Protein AF-A0A8T5GHB7-F1 (afdb_monomer_lite)

pLDDT: mean 89.56, std 8.6, range [54.06, 98.0]

Sequence (264 aa):
MSYPTPFGLLKPTNTIEKKKIDAVQRALRWCQTILTSTLWRQISVGKNIALQRTINKQTIEIFPLEAAFIDLGMKSRFKVNHLPIYLNNSDACVRSRATRPRPLHTDMIASMILLLGSANFNPASVPRTLHSILTAEQIASLPPPPPPRQTYVPGQPSTSGREFILESRILELAGQNPNTTFSIQFEKRDGSLRNMMARIGVWDDINGDEIDSDAEEAARSYNPSDYHLMTVFDMQKNQYRNIATDRVTEISIGGLRFRTPSAE

Structure (mmCIF, N/CA/C/O backbone):
data_AF-A0A8T5GHB7-F1
#
_entry.id   AF-A0A8T5GHB7-F1
#
loop_
_atom_site.group_PDB
_atom_site.id
_atom_site.type_symbol
_atom_site.label_atom_id
_atom_site.label_alt_id
_atom_site.label_comp_id
_atom_site.label_asym_id
_atom_site.label_entity_id
_atom_site.label_seq_id
_atom_site.pdbx_PDB_ins_code
_atom_site.Cartn_x
_atom_site.Cartn_y
_atom_site.Cartn_z
_atom_site.occupancy
_atom_site.B_iso_or_equiv
_atom_site.auth_seq_id
_atom_site.auth_comp_id
_atom_site.auth_asym_id
_atom_site.auth_atom_id
_atom_site.pdbx_PDB_model_num
ATOM 1 N N . MET A 1 1 ? -10.744 10.145 -26.212 1.00 77.94 1 MET A N 1
ATOM 2 C CA . MET A 1 1 ? -9.527 10.730 -26.832 1.00 77.94 1 MET A CA 1
ATOM 3 C C . MET A 1 1 ? -8.359 9.774 -26.606 1.00 77.94 1 MET A C 1
ATOM 5 O O . MET A 1 1 ? -8.347 9.110 -25.578 1.00 77.94 1 MET A O 1
ATOM 9 N N . SER A 1 2 ? -7.430 9.642 -27.556 1.00 85.25 2 SER A N 1
ATOM 10 C CA . SER A 1 2 ? -6.282 8.727 -27.457 1.00 85.25 2 SER A CA 1
ATOM 11 C C . SER A 1 2 ? -4.988 9.529 -27.392 1.00 85.25 2 SER A C 1
ATOM 13 O O . SER A 1 2 ? -4.811 10.446 -28.188 1.00 85.25 2 SER A O 1
ATOM 15 N N . TYR A 1 3 ? -4.083 9.168 -26.486 1.00 89.25 3 TYR A N 1
ATOM 16 C CA . TYR A 1 3 ? -2.827 9.877 -26.264 1.00 89.25 3 TYR A CA 1
ATOM 17 C C . TYR A 1 3 ? -1.635 8.948 -26.527 1.00 89.25 3 TYR A C 1
ATOM 19 O O . TYR A 1 3 ? -1.464 7.966 -25.800 1.00 89.25 3 TYR A O 1
ATOM 27 N N . PRO A 1 4 ? -0.815 9.203 -27.560 1.00 91.50 4 PRO A N 1
ATOM 28 C CA . PRO A 1 4 ? 0.404 8.435 -27.776 1.00 91.50 4 PRO A CA 1
ATOM 29 C C . PRO A 1 4 ? 1.419 8.742 -26.670 1.00 91.50 4 PRO A C 1
ATOM 31 O O . PRO A 1 4 ? 1.621 9.900 -26.296 1.00 91.50 4 PRO A O 1
ATOM 34 N N . THR A 1 5 ? 2.058 7.701 -26.143 1.00 94.06 5 THR A N 1
ATOM 35 C CA . THR A 1 5 ? 3.112 7.814 -25.128 1.00 94.06 5 THR A CA 1
ATOM 36 C C . THR A 1 5 ? 4.330 6.994 -25.554 1.00 94.06 5 THR A C 1
ATOM 38 O O . THR A 1 5 ? 4.184 6.084 -26.374 1.00 94.06 5 THR A O 1
ATOM 41 N N . PRO A 1 6 ? 5.517 7.246 -24.970 1.00 92.06 6 PRO A N 1
ATOM 42 C CA . PRO A 1 6 ? 6.710 6.449 -25.256 1.00 92.06 6 PRO A CA 1
ATOM 43 C C . PRO A 1 6 ? 6.561 4.954 -24.951 1.00 92.06 6 PRO A C 1
ATOM 45 O O . PRO A 1 6 ? 7.346 4.164 -25.455 1.00 92.06 6 PRO A O 1
ATOM 48 N N . PHE A 1 7 ? 5.568 4.562 -24.142 1.00 95.94 7 PHE A N 1
ATOM 49 C CA . PHE A 1 7 ? 5.387 3.179 -23.690 1.00 95.94 7 PHE A CA 1
ATOM 50 C C . PHE A 1 7 ? 4.154 2.483 -24.274 1.00 95.94 7 PHE A C 1
ATOM 52 O O . PHE A 1 7 ? 3.820 1.368 -23.872 1.00 95.94 7 PHE A O 1
ATOM 59 N N . GLY A 1 8 ? 3.467 3.138 -25.210 1.00 94.00 8 GLY A N 1
ATOM 60 C CA . GLY A 1 8 ? 2.244 2.643 -25.828 1.00 94.00 8 GLY A CA 1
ATOM 61 C C . GLY A 1 8 ? 1.125 3.677 -25.820 1.00 94.00 8 GLY A C 1
ATOM 62 O O . GLY A 1 8 ? 1.332 4.872 -25.588 1.00 94.00 8 GLY A O 1
ATOM 63 N N . LEU A 1 9 ? -0.086 3.217 -26.113 1.00 93.19 9 LEU A N 1
ATOM 64 C CA . LEU A 1 9 ? -1.229 4.088 -26.351 1.00 93.19 9 LEU A CA 1
ATOM 65 C C . LEU A 1 9 ? -2.093 4.223 -25.097 1.00 93.19 9 LEU A C 1
ATOM 67 O O . LEU A 1 9 ? -2.673 3.249 -24.623 1.00 93.19 9 LEU A O 1
ATOM 71 N N . LEU A 1 10 ? -2.226 5.446 -24.594 1.00 91.94 10 LEU A N 1
ATOM 72 C CA . LEU A 1 10 ? -3.058 5.752 -23.440 1.00 91.94 10 LEU A CA 1
ATOM 73 C C . LEU A 1 10 ? -4.460 6.171 -23.900 1.00 91.94 10 LEU A C 1
ATOM 75 O O . LEU A 1 10 ? -4.634 7.220 -24.522 1.00 91.94 10 LEU A O 1
ATOM 79 N N . LYS A 1 11 ? -5.470 5.354 -23.591 1.00 90.62 11 LYS A N 1
ATOM 80 C CA . LYS A 1 11 ? -6.876 5.601 -23.950 1.00 90.62 11 LYS A CA 1
ATOM 81 C C . LYS A 1 11 ? -7.764 5.620 -22.705 1.00 90.62 11 LYS A C 1
ATOM 83 O O . LYS A 1 11 ? -8.289 4.570 -22.342 1.00 90.62 11 LYS A O 1
ATOM 88 N N . PRO A 1 12 ? -7.942 6.780 -22.052 1.00 85.81 12 PRO A N 1
ATOM 89 C CA . PRO A 1 12 ? -8.881 6.908 -20.945 1.00 85.81 12 PRO A CA 1
ATOM 90 C C . PRO A 1 12 ? -10.291 6.477 -21.354 1.00 85.81 12 PRO A C 1
ATOM 92 O O . PRO A 1 12 ? -10.788 6.912 -22.394 1.00 85.81 12 PRO A O 1
ATOM 95 N N . THR A 1 13 ? -10.919 5.623 -20.545 1.00 79.19 13 THR A N 1
ATOM 96 C CA . THR A 1 13 ? -12.296 5.146 -20.767 1.00 79.19 13 THR A CA 1
ATOM 97 C C . THR A 1 13 ? -13.342 6.121 -20.238 1.00 79.19 13 THR A C 1
ATOM 99 O O . THR A 1 13 ? -14.463 6.135 -20.731 1.00 79.19 13 THR A O 1
ATOM 102 N N . ASN A 1 14 ? -12.962 6.957 -19.270 1.00 81.75 14 ASN A N 1
ATOM 103 C CA . ASN A 1 14 ? -13.843 7.908 -18.600 1.00 81.75 14 ASN A CA 1
ATOM 104 C C . ASN A 1 14 ? -13.370 9.342 -18.871 1.00 81.75 14 ASN A C 1
ATOM 106 O O . ASN A 1 14 ? -12.217 9.569 -19.253 1.00 81.75 14 ASN A O 1
ATOM 110 N N . THR A 1 15 ? -14.242 10.321 -18.635 1.00 85.62 15 THR A N 1
ATOM 111 C CA . THR A 1 15 ? -13.853 11.736 -18.628 1.00 85.62 15 THR A CA 1
ATOM 112 C C . THR A 1 15 ? -12.911 11.980 -17.453 1.00 85.62 15 THR A C 1
ATOM 114 O O . THR A 1 15 ? -13.318 11.910 -16.297 1.00 85.62 15 THR A O 1
ATOM 117 N N . ILE A 1 16 ? -11.637 12.238 -17.746 1.00 87.88 16 ILE A N 1
ATOM 118 C CA . ILE A 1 16 ? -10.615 12.545 -16.742 1.00 87.88 16 ILE A CA 1
ATOM 119 C C . ILE A 1 16 ? -10.203 14.004 -16.894 1.00 87.88 16 ILE A C 1
ATOM 121 O O . ILE A 1 16 ? -10.031 14.498 -18.008 1.00 87.88 16 ILE A O 1
ATOM 125 N N . GLU A 1 17 ? -10.007 14.684 -15.767 1.00 90.19 17 GLU A N 1
ATOM 126 C CA . GLU A 1 17 ? -9.489 16.048 -15.737 1.00 90.19 17 GLU A CA 1
ATOM 127 C C . GLU A 1 17 ? -8.194 16.184 -16.548 1.00 90.19 17 GLU A C 1
ATOM 129 O O . GLU A 1 17 ? -7.214 15.461 -16.330 1.00 90.19 17 GLU A O 1
ATOM 134 N N . LYS A 1 18 ? -8.153 17.179 -17.441 1.00 90.75 18 LYS A N 1
ATOM 135 C CA . LYS A 1 18 ? -6.995 17.451 -18.306 1.00 90.75 18 LYS A CA 1
ATOM 136 C C . LYS A 1 18 ? -5.694 17.598 -17.510 1.00 90.75 18 LYS A C 1
ATOM 138 O O . LYS A 1 18 ? -4.685 17.008 -17.876 1.00 90.75 18 LYS A O 1
ATOM 143 N N . LYS A 1 19 ? -5.738 18.288 -16.362 1.00 93.19 19 LYS A N 1
ATOM 144 C CA . LYS A 1 19 ? -4.584 18.471 -15.462 1.00 93.19 19 LYS A CA 1
ATOM 145 C C . LYS A 1 19 ? -3.964 17.140 -15.024 1.00 93.19 19 LYS A C 1
ATOM 147 O O . LYS A 1 19 ? -2.740 17.034 -14.933 1.00 93.19 19 LYS A O 1
ATOM 152 N N . LYS A 1 20 ? -4.798 16.131 -14.759 1.00 91.88 20 LYS A N 1
ATOM 153 C CA . LYS A 1 20 ? -4.366 14.796 -14.337 1.00 91.88 20 LYS A CA 1
ATOM 154 C C . LYS A 1 20 ? -3.736 14.024 -15.498 1.00 91.88 20 LYS A C 1
ATOM 156 O O . LYS A 1 20 ? -2.669 13.441 -15.325 1.00 91.88 20 LYS A O 1
ATOM 161 N N . ILE A 1 21 ? -4.343 14.084 -16.686 1.00 93.50 21 ILE A N 1
ATOM 162 C CA . ILE A 1 21 ? -3.778 13.498 -17.913 1.00 93.50 21 ILE A CA 1
ATOM 163 C C . ILE A 1 21 ? -2.413 14.124 -18.229 1.00 93.50 21 ILE A C 1
ATOM 165 O O . ILE A 1 21 ? -1.451 13.399 -18.479 1.00 93.50 21 ILE A O 1
ATOM 169 N N . ASP A 1 22 ? -2.306 15.452 -18.167 1.00 93.88 22 ASP A N 1
ATOM 170 C CA . ASP A 1 22 ? -1.064 16.174 -18.448 1.00 93.88 22 ASP A CA 1
ATOM 171 C C . ASP A 1 22 ? 0.045 15.790 -17.457 1.00 93.88 22 ASP A C 1
ATOM 173 O O . ASP A 1 22 ? 1.196 15.614 -17.855 1.00 93.88 22 ASP A O 1
ATOM 177 N N . ALA A 1 23 ? -0.286 15.613 -16.171 1.00 94.88 23 ALA A N 1
ATOM 178 C CA . ALA A 1 23 ? 0.668 15.154 -15.163 1.00 94.88 23 ALA A CA 1
ATOM 179 C C . ALA A 1 23 ? 1.215 13.753 -15.479 1.00 94.88 23 ALA A C 1
ATOM 181 O O . ALA A 1 23 ? 2.431 13.570 -15.516 1.00 94.88 23 ALA A O 1
ATOM 182 N N . VAL A 1 24 ? 0.333 12.803 -15.799 1.00 95.94 24 VAL A N 1
ATOM 183 C CA . VAL A 1 24 ? 0.714 11.434 -16.178 1.00 95.94 24 VAL A CA 1
ATOM 184 C C . VAL A 1 24 ? 1.559 11.423 -17.457 1.00 95.94 24 VAL A C 1
ATOM 186 O O . VAL A 1 24 ? 2.588 10.755 -17.515 1.00 95.94 24 VAL A O 1
ATOM 189 N N . GLN A 1 25 ? 1.196 12.207 -18.477 1.00 95.31 25 GLN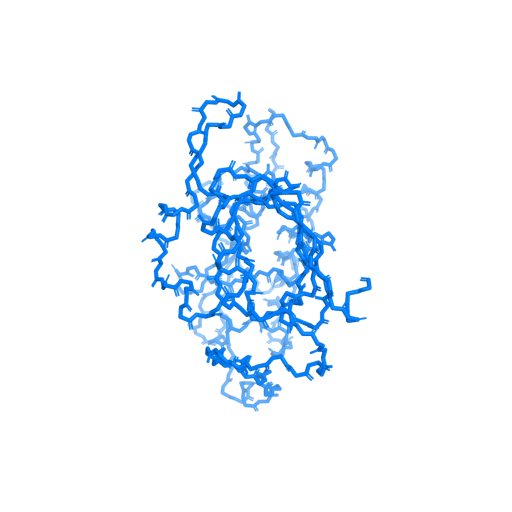 A N 1
ATOM 190 C CA . GLN A 1 25 ? 1.997 12.305 -19.703 1.00 95.31 25 GLN A CA 1
ATOM 191 C C . GLN A 1 25 ? 3.389 12.885 -19.453 1.00 95.31 25 GLN A C 1
ATOM 193 O O . GLN A 1 25 ? 4.361 12.391 -20.027 1.00 95.31 25 GLN A O 1
ATOM 198 N N . ARG A 1 26 ? 3.506 13.919 -18.609 1.00 95.25 26 ARG A N 1
ATOM 199 C CA . ARG A 1 26 ? 4.812 14.468 -18.218 1.00 95.25 26 ARG A CA 1
ATOM 200 C C . ARG A 1 26 ? 5.662 13.414 -17.513 1.00 95.25 26 ARG A C 1
ATOM 202 O O . ARG A 1 26 ? 6.826 13.272 -17.870 1.00 95.25 26 ARG A O 1
ATOM 209 N N . ALA A 1 27 ? 5.082 12.646 -16.594 1.00 95.81 27 ALA A N 1
ATOM 210 C CA . ALA A 1 27 ? 5.787 11.581 -15.883 1.00 95.81 27 ALA A CA 1
ATOM 211 C C . ALA A 1 27 ? 6.246 10.446 -16.819 1.00 95.81 27 ALA A C 1
ATOM 213 O O . ALA A 1 27 ? 7.377 9.975 -16.720 1.00 95.81 27 ALA A O 1
ATOM 214 N N . LEU A 1 28 ? 5.422 10.044 -17.794 1.00 96.88 28 LEU A N 1
ATOM 215 C CA . LEU A 1 28 ? 5.831 9.068 -18.812 1.00 96.88 28 LEU A CA 1
ATOM 216 C C . LEU A 1 28 ? 6.942 9.618 -19.717 1.00 96.88 28 LEU A C 1
ATOM 218 O O . LEU A 1 28 ? 7.899 8.911 -20.020 1.00 96.88 28 LEU A O 1
ATOM 222 N N . ARG A 1 29 ? 6.872 10.888 -20.129 1.00 95.50 29 ARG A N 1
ATOM 223 C CA . ARG A 1 29 ? 7.977 11.513 -20.875 1.00 95.50 29 ARG A CA 1
ATOM 224 C C . ARG A 1 29 ? 9.254 11.549 -20.044 1.00 95.50 29 ARG A C 1
ATOM 226 O O . ARG A 1 29 ? 10.304 11.208 -20.569 1.00 95.50 29 ARG A O 1
ATOM 233 N N . TRP A 1 30 ? 9.154 11.874 -18.755 1.00 95.31 30 TRP A N 1
ATOM 234 C CA . TRP A 1 30 ? 10.288 11.803 -17.838 1.00 95.31 30 TRP A CA 1
ATOM 235 C C . TRP A 1 30 ? 10.883 10.398 -17.819 1.00 95.31 30 TRP A C 1
ATOM 237 O O . TRP A 1 30 ? 12.085 10.272 -18.026 1.00 95.31 30 TRP A O 1
ATOM 247 N N . CYS A 1 31 ? 10.069 9.353 -17.619 1.00 96.62 31 CYS A N 1
ATOM 248 C CA . CYS A 1 31 ? 10.527 7.959 -17.633 1.00 96.62 31 CYS A CA 1
ATOM 249 C C . CYS A 1 31 ? 11.335 7.644 -18.901 1.00 96.62 31 CYS A C 1
ATOM 251 O O . CYS A 1 31 ? 12.383 7.014 -18.812 1.00 96.62 31 CYS A O 1
ATOM 253 N N . GLN A 1 32 ? 10.881 8.114 -20.066 1.00 95.62 32 GLN A N 1
ATOM 254 C CA . GLN A 1 32 ? 11.607 7.944 -21.325 1.00 95.62 32 GLN A CA 1
ATOM 255 C C . GLN A 1 32 ? 12.932 8.716 -21.348 1.00 95.62 32 GLN A C 1
ATOM 257 O O . GLN A 1 32 ? 13.932 8.183 -21.818 1.00 95.62 32 GLN A O 1
ATOM 262 N N . THR A 1 33 ? 12.952 9.951 -20.844 1.00 94.69 33 THR A N 1
ATOM 263 C CA . THR A 1 33 ? 14.166 10.774 -20.783 1.00 94.69 33 THR A CA 1
ATOM 264 C C . THR A 1 33 ? 15.232 10.143 -19.895 1.00 94.69 33 THR A C 1
ATOM 266 O O . THR A 1 33 ? 16.388 10.079 -20.289 1.00 94.69 33 THR A O 1
ATOM 269 N N . ILE A 1 34 ? 14.873 9.660 -18.704 1.00 94.31 34 ILE A N 1
ATOM 270 C CA . ILE A 1 34 ? 15.861 9.055 -17.796 1.00 94.31 34 ILE A CA 1
ATOM 271 C C . ILE A 1 34 ? 16.311 7.673 -18.257 1.00 94.31 34 ILE A C 1
ATOM 273 O O . ILE A 1 34 ? 17.410 7.255 -17.926 1.00 94.31 34 ILE A O 1
ATOM 277 N N . LEU A 1 35 ? 15.491 6.962 -19.031 1.00 94.00 35 LEU A N 1
ATOM 278 C CA . LEU A 1 35 ? 15.816 5.623 -19.504 1.00 94.00 35 LEU A CA 1
ATOM 279 C C . LEU A 1 35 ? 17.113 5.595 -20.328 1.00 94.00 35 LEU A C 1
ATOM 281 O O . LEU A 1 35 ? 17.872 4.633 -20.221 1.00 94.00 35 LEU A O 1
ATOM 285 N N . THR A 1 36 ? 17.396 6.649 -21.102 1.00 89.38 36 THR A N 1
ATOM 286 C CA . THR A 1 36 ? 18.550 6.702 -22.017 1.00 89.38 36 THR A CA 1
ATOM 287 C C . THR A 1 36 ? 19.905 6.624 -21.315 1.00 89.38 36 THR A C 1
ATOM 289 O O . THR A 1 36 ? 20.893 6.288 -21.957 1.00 89.38 36 THR A O 1
ATOM 292 N N . SER A 1 37 ? 19.974 6.931 -20.017 1.00 88.00 37 SER A N 1
ATOM 293 C CA . SER A 1 37 ? 21.205 6.896 -19.215 1.00 88.00 37 SER A CA 1
ATOM 294 C C . SER A 1 37 ? 21.263 5.711 -18.244 1.00 88.00 37 SER A C 1
ATOM 296 O O . SER A 1 37 ? 22.030 5.734 -17.281 1.00 88.00 37 SER A O 1
ATOM 298 N N . THR A 1 38 ? 20.456 4.670 -18.471 1.00 94.12 38 THR A N 1
ATOM 299 C CA . THR A 1 38 ? 20.314 3.540 -17.541 1.00 94.12 38 THR A CA 1
ATOM 300 C C . THR A 1 38 ? 20.586 2.190 -18.197 1.00 94.12 38 THR A C 1
ATOM 302 O O . THR A 1 38 ? 20.590 2.049 -19.414 1.00 94.12 38 THR A O 1
ATOM 305 N N . LEU A 1 39 ? 20.778 1.169 -17.362 1.00 95.69 39 LEU A N 1
ATOM 306 C CA . LEU A 1 39 ? 20.980 -0.227 -17.756 1.00 95.69 39 LEU A CA 1
ATOM 307 C C . LEU A 1 39 ? 19.665 -0.986 -18.018 1.00 95.69 39 LEU A C 1
ATOM 309 O O . LEU A 1 39 ? 19.672 -2.212 -18.136 1.00 95.69 39 LEU A O 1
ATOM 313 N N . TRP A 1 40 ? 18.529 -0.290 -18.057 1.00 97.69 40 TRP A N 1
ATOM 314 C CA . TRP A 1 40 ? 17.241 -0.893 -18.386 1.00 97.69 40 TRP A CA 1
ATOM 315 C C . TRP A 1 40 ? 17.127 -1.146 -19.886 1.00 97.69 40 TRP A C 1
ATOM 317 O O . TRP A 1 40 ? 17.480 -0.305 -20.711 1.00 97.69 40 TRP A O 1
ATOM 327 N N . ARG A 1 41 ? 16.551 -2.290 -20.247 1.00 96.38 41 ARG A N 1
ATOM 328 C CA . ARG A 1 41 ? 16.230 -2.643 -21.627 1.00 96.38 41 ARG A CA 1
ATOM 329 C C . ARG A 1 41 ? 14.734 -2.502 -21.868 1.00 96.38 41 ARG A C 1
ATOM 331 O O . ARG A 1 41 ? 13.929 -2.988 -21.080 1.00 96.38 41 ARG A O 1
ATOM 338 N N . GLN A 1 42 ? 14.353 -1.898 -22.987 1.00 96.81 42 GLN A N 1
ATOM 339 C CA . GLN A 1 42 ? 12.963 -1.930 -23.440 1.00 96.81 42 GLN A CA 1
ATOM 340 C C . GLN A 1 42 ? 12.609 -3.318 -23.981 1.00 96.81 42 GLN A C 1
ATOM 342 O O . GLN A 1 42 ? 13.337 -3.873 -24.807 1.00 96.81 42 GLN A O 1
ATOM 347 N N . ILE A 1 43 ? 11.476 -3.857 -23.542 1.00 96.62 43 ILE A N 1
ATOM 348 C CA . ILE A 1 43 ? 10.893 -5.093 -24.065 1.00 96.62 43 ILE A CA 1
ATOM 349 C C . ILE A 1 43 ? 9.450 -4.837 -24.503 1.00 96.62 43 ILE A C 1
ATOM 351 O O . ILE A 1 43 ? 8.733 -4.030 -23.907 1.00 96.62 43 ILE A O 1
ATOM 355 N N . SER A 1 44 ? 9.020 -5.517 -25.564 1.00 94.50 44 SER A N 1
ATOM 356 C CA . SER A 1 44 ? 7.640 -5.428 -26.048 1.00 94.50 44 SER A CA 1
ATOM 357 C C . SER A 1 44 ? 6.761 -6.444 -25.326 1.00 94.50 44 SER A C 1
ATOM 359 O O . SER A 1 44 ? 7.085 -7.627 -25.282 1.00 94.50 44 SER A O 1
ATOM 361 N N . VAL A 1 45 ? 5.632 -5.986 -24.791 1.00 88.75 45 VAL A N 1
ATOM 362 C CA . VAL A 1 45 ? 4.615 -6.813 -24.133 1.00 88.75 45 VAL A CA 1
ATOM 363 C C . VAL A 1 45 ? 3.276 -6.529 -24.806 1.00 88.75 45 VAL A C 1
ATOM 365 O O . VAL A 1 45 ? 2.598 -5.538 -24.519 1.00 88.75 45 VAL A O 1
ATOM 368 N N . GLY A 1 46 ? 2.913 -7.377 -25.770 1.00 86.75 46 GLY A N 1
ATOM 369 C CA . GLY A 1 46 ? 1.786 -7.117 -26.665 1.00 86.75 46 GLY A CA 1
ATOM 370 C C . GLY A 1 46 ? 2.017 -5.842 -27.483 1.00 86.75 46 GLY A C 1
ATOM 371 O O . GLY A 1 46 ? 2.950 -5.776 -28.275 1.00 86.75 46 GLY A O 1
ATOM 372 N N . LYS A 1 47 ? 1.167 -4.826 -27.286 1.00 85.56 47 LYS A N 1
ATOM 373 C CA . LYS A 1 47 ? 1.272 -3.505 -27.944 1.00 85.56 47 LYS A CA 1
ATOM 374 C C . LYS A 1 47 ? 1.947 -2.434 -27.075 1.00 85.56 47 LYS A C 1
ATOM 376 O O . LYS A 1 47 ? 2.001 -1.273 -27.477 1.00 85.56 47 LYS A O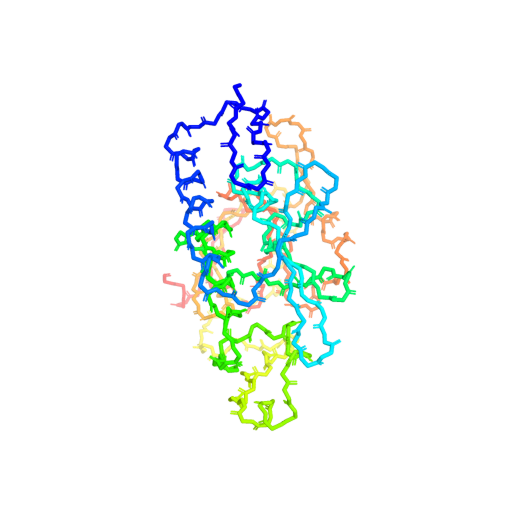 1
ATOM 381 N N . ASN A 1 48 ? 2.409 -2.809 -25.884 1.00 92.12 48 ASN A N 1
ATOM 382 C CA . ASN A 1 48 ? 2.968 -1.898 -24.891 1.00 92.12 48 ASN A CA 1
ATOM 383 C C . ASN A 1 48 ? 4.461 -2.171 -24.699 1.00 92.12 48 ASN A C 1
ATOM 385 O O . ASN A 1 48 ? 4.956 -3.246 -25.039 1.00 92.12 48 ASN A O 1
ATOM 389 N N . ILE A 1 49 ? 5.167 -1.208 -24.114 1.00 96.12 49 ILE A N 1
ATOM 390 C CA . ILE A 1 49 ? 6.583 -1.341 -23.767 1.00 96.12 49 ILE A CA 1
ATOM 391 C C . ILE A 1 49 ? 6.709 -1.470 -22.251 1.00 96.12 49 ILE A C 1
ATOM 393 O O . ILE A 1 49 ? 6.180 -0.653 -21.493 1.00 96.12 49 ILE A O 1
ATOM 397 N N . ALA A 1 50 ? 7.437 -2.495 -21.824 1.00 97.12 50 ALA A N 1
ATOM 398 C CA . ALA A 1 50 ? 7.922 -2.646 -20.462 1.00 97.12 50 ALA A CA 1
ATOM 399 C C . ALA A 1 50 ? 9.433 -2.414 -20.420 1.00 97.12 50 ALA A C 1
ATOM 401 O O . ALA A 1 50 ? 10.109 -2.426 -21.452 1.00 97.12 50 ALA A O 1
ATOM 402 N N . LEU A 1 51 ? 9.967 -2.202 -19.222 1.00 98.00 51 LEU A N 1
ATOM 403 C CA . LEU A 1 51 ? 11.403 -2.081 -19.002 1.00 98.00 51 LEU A CA 1
ATOM 404 C C . LEU A 1 51 ? 11.866 -3.277 -18.188 1.00 98.00 51 LEU A C 1
ATOM 406 O O . LEU A 1 51 ? 11.281 -3.568 -17.150 1.00 98.00 51 LEU A O 1
ATOM 410 N N . GLN A 1 52 ? 12.909 -3.951 -18.654 1.00 97.94 52 GLN A N 1
ATOM 411 C CA . GLN A 1 52 ? 13.481 -5.129 -18.020 1.00 97.94 52 GLN A CA 1
ATOM 412 C C . GLN A 1 52 ? 14.935 -4.873 -17.629 1.00 97.94 52 GLN A C 1
ATOM 414 O O . GLN A 1 52 ? 15.691 -4.239 -18.369 1.00 97.94 52 GLN A O 1
ATOM 419 N N . ARG A 1 53 ? 15.340 -5.394 -16.473 1.00 97.12 53 ARG A N 1
ATOM 420 C CA . ARG A 1 53 ? 16.733 -5.423 -16.035 1.00 97.12 53 ARG A CA 1
ATOM 421 C C . ARG A 1 53 ? 17.014 -6.708 -15.267 1.00 97.12 53 ARG A C 1
ATOM 423 O O . ARG A 1 53 ? 16.199 -7.139 -14.457 1.00 97.12 53 ARG A O 1
ATOM 430 N N . THR A 1 54 ? 18.195 -7.281 -15.473 1.00 97.25 54 THR A N 1
ATOM 431 C CA . THR A 1 54 ? 18.695 -8.395 -14.659 1.00 97.25 54 THR A CA 1
ATOM 432 C C . THR A 1 54 ? 19.736 -7.886 -13.665 1.00 97.25 54 THR A C 1
ATOM 434 O O . THR A 1 54 ? 20.684 -7.202 -14.049 1.00 97.25 54 THR A O 1
ATOM 437 N N . ILE A 1 55 ? 19.564 -8.212 -12.384 1.00 96.69 55 ILE A N 1
ATOM 438 C CA . ILE A 1 55 ? 20.481 -7.870 -11.288 1.00 96.69 55 ILE A CA 1
ATOM 439 C C . ILE A 1 55 ? 20.673 -9.130 -10.446 1.00 96.69 55 ILE A C 1
ATOM 441 O O . ILE A 1 55 ? 19.691 -9.723 -10.011 1.00 96.69 55 ILE A O 1
ATOM 445 N N . ASN A 1 56 ? 21.918 -9.568 -10.237 1.00 95.25 56 ASN A N 1
ATOM 446 C CA . ASN A 1 56 ? 22.241 -10.748 -9.418 1.00 95.25 56 ASN A CA 1
ATOM 447 C C . ASN A 1 56 ? 21.389 -11.990 -9.758 1.00 95.25 56 ASN A C 1
ATOM 449 O O . ASN A 1 56 ? 20.848 -12.665 -8.885 1.00 95.25 56 ASN A O 1
ATOM 453 N N . LYS A 1 57 ? 21.264 -12.283 -11.063 1.00 96.25 57 LYS A N 1
ATOM 454 C CA . LYS A 1 57 ? 20.455 -13.381 -11.639 1.00 96.25 57 LYS A CA 1
ATOM 455 C C . LYS A 1 57 ? 18.939 -13.265 -11.422 1.00 96.25 57 LYS A C 1
ATOM 457 O O . LYS A 1 57 ? 18.205 -14.142 -11.864 1.00 96.25 57 LYS A O 1
ATOM 462 N N . GLN A 1 58 ? 18.464 -12.191 -10.801 1.00 97.62 58 GLN A N 1
ATOM 463 C CA . GLN A 1 58 ? 17.045 -11.879 -10.684 1.00 97.62 58 GLN A CA 1
ATOM 464 C C . GLN A 1 58 ? 16.618 -10.977 -11.835 1.00 97.62 58 GLN A C 1
ATOM 466 O O . GLN A 1 58 ? 17.323 -10.024 -12.175 1.00 97.62 58 GLN A O 1
ATOM 471 N N . THR A 1 59 ? 15.457 -11.250 -12.418 1.00 97.81 59 THR A N 1
ATOM 472 C CA . THR A 1 59 ? 14.891 -10.425 -13.491 1.00 97.81 59 THR A CA 1
ATOM 473 C C . THR A 1 59 ? 13.812 -9.521 -12.923 1.00 97.81 59 THR A C 1
ATOM 475 O O . THR A 1 59 ? 12.891 -9.989 -12.257 1.00 97.81 59 THR A O 1
ATOM 478 N N . ILE A 1 60 ? 13.930 -8.226 -13.190 1.00 97.81 60 ILE A N 1
ATOM 479 C CA . ILE A 1 60 ? 12.980 -7.200 -12.775 1.00 97.81 60 ILE A CA 1
ATOM 480 C C . ILE A 1 60 ? 12.339 -6.632 -14.030 1.00 97.81 60 ILE A C 1
ATOM 482 O O . ILE A 1 60 ? 13.047 -6.245 -14.961 1.00 97.81 60 ILE A O 1
ATOM 486 N N . GLU A 1 61 ? 11.017 -6.535 -14.032 1.00 98.00 61 GLU A N 1
ATOM 487 C CA . GLU A 1 61 ? 10.267 -5.842 -15.073 1.00 98.00 61 GLU A CA 1
ATOM 488 C C . GLU A 1 61 ? 9.397 -4.766 -14.451 1.00 98.00 61 GLU A C 1
ATOM 490 O O . GLU A 1 61 ? 8.775 -4.982 -13.415 1.00 98.00 61 GLU A O 1
ATOM 495 N N . ILE A 1 62 ? 9.333 -3.603 -15.083 1.00 97.75 62 ILE A N 1
ATOM 496 C CA . ILE A 1 62 ? 8.479 -2.496 -14.661 1.00 97.75 62 ILE A CA 1
ATOM 497 C C . ILE A 1 62 ? 7.647 -2.010 -15.844 1.00 97.75 62 ILE A C 1
ATOM 499 O O . ILE A 1 62 ? 8.105 -2.013 -16.990 1.00 97.75 62 ILE A O 1
ATOM 503 N N . PHE A 1 63 ? 6.414 -1.583 -15.570 1.00 97.44 63 PHE A N 1
ATOM 504 C CA . PHE A 1 63 ? 5.430 -1.271 -16.610 1.00 97.44 63 PHE A CA 1
ATOM 505 C C . PHE A 1 63 ? 4.926 0.175 -16.481 1.00 97.44 63 PHE A C 1
ATOM 507 O O . PHE A 1 63 ? 3.900 0.416 -15.839 1.00 97.44 63 PHE A O 1
ATOM 514 N N . PRO A 1 64 ? 5.605 1.161 -17.102 1.00 97.38 64 PRO A N 1
ATOM 515 C CA . PRO A 1 64 ? 5.224 2.571 -16.990 1.00 97.38 64 PRO A CA 1
ATOM 516 C C . PRO A 1 64 ? 3.782 2.858 -17.428 1.00 97.38 64 PRO A C 1
ATOM 518 O O . PRO A 1 64 ? 3.082 3.633 -16.780 1.00 97.38 64 PRO A O 1
ATOM 521 N N . LEU A 1 65 ? 3.303 2.205 -18.493 1.00 96.50 65 LEU A N 1
ATOM 522 C CA . LEU A 1 65 ? 1.938 2.421 -18.979 1.00 96.50 65 LEU A CA 1
ATOM 523 C C . LEU A 1 65 ? 0.870 1.856 -18.026 1.00 96.50 65 LEU A C 1
ATOM 525 O O . LEU A 1 65 ? -0.180 2.466 -17.856 1.00 96.50 65 LEU A O 1
ATOM 529 N N . GLU A 1 66 ? 1.148 0.741 -17.350 1.00 96.44 66 GLU A N 1
ATOM 530 C CA . GLU A 1 66 ? 0.243 0.202 -16.325 1.00 96.44 66 GLU A CA 1
ATOM 531 C C . GLU A 1 66 ? 0.157 1.145 -15.120 1.00 96.44 66 GLU A C 1
ATOM 533 O O . GLU A 1 66 ? -0.920 1.336 -14.561 1.00 96.44 66 GLU A O 1
ATOM 538 N N . ALA A 1 67 ? 1.258 1.815 -14.764 1.00 96.81 67 ALA A N 1
ATOM 539 C CA . ALA A 1 67 ? 1.250 2.812 -13.696 1.00 96.81 67 ALA A CA 1
ATOM 540 C C . ALA A 1 67 ? 0.364 4.005 -14.071 1.00 96.81 67 ALA A C 1
ATOM 542 O O . ALA A 1 67 ? -0.419 4.472 -13.247 1.00 96.81 67 ALA A O 1
ATOM 543 N N . ALA A 1 68 ? 0.412 4.430 -15.336 1.00 96.44 68 ALA A N 1
ATOM 544 C CA . ALA A 1 68 ? -0.485 5.455 -15.858 1.00 96.44 68 ALA A CA 1
ATOM 545 C C . ALA A 1 68 ? -1.960 5.029 -15.790 1.00 96.44 68 ALA A C 1
ATOM 547 O O . ALA A 1 68 ? -2.809 5.846 -15.437 1.00 96.44 68 ALA A O 1
ATOM 548 N N . PHE A 1 69 ? -2.281 3.763 -16.086 1.00 95.00 69 PHE A N 1
ATOM 549 C CA . PHE A 1 69 ? -3.646 3.249 -15.929 1.00 95.00 69 PHE A CA 1
ATOM 550 C C . PHE A 1 69 ? -4.111 3.326 -14.475 1.00 95.00 69 PHE A C 1
ATOM 552 O O . PHE A 1 69 ? -5.203 3.835 -14.221 1.00 95.00 69 PHE A O 1
ATOM 559 N N . ILE A 1 70 ? -3.270 2.904 -13.526 1.00 94.06 70 ILE A N 1
ATOM 560 C CA . ILE A 1 70 ? -3.575 2.980 -12.092 1.00 94.06 70 ILE A CA 1
ATOM 561 C C . ILE A 1 70 ? -3.814 4.432 -11.663 1.00 94.06 70 ILE A C 1
ATOM 563 O O . ILE A 1 70 ? -4.837 4.731 -11.045 1.00 94.06 70 ILE A O 1
ATOM 567 N N . ASP A 1 71 ? -2.919 5.352 -12.031 1.00 94.00 71 ASP A N 1
ATOM 568 C CA . ASP A 1 71 ? -3.044 6.767 -11.669 1.00 94.00 71 ASP A CA 1
ATOM 569 C C . ASP A 1 71 ? -4.335 7.386 -12.199 1.00 94.00 71 ASP A C 1
ATOM 571 O O . ASP A 1 71 ? -4.971 8.196 -11.523 1.00 94.00 71 ASP A O 1
ATOM 575 N N . LEU A 1 72 ? -4.767 6.975 -13.387 1.00 92.81 72 LEU A N 1
ATOM 576 C CA . LEU A 1 72 ? -5.981 7.450 -14.040 1.00 92.81 72 LEU A CA 1
ATOM 577 C C . LEU A 1 72 ? -7.255 6.723 -13.584 1.00 92.81 72 LEU A C 1
ATOM 579 O O . LEU A 1 72 ? -8.339 7.109 -14.011 1.00 92.81 72 LEU A O 1
ATOM 583 N N . GLY A 1 73 ? -7.153 5.741 -12.682 1.00 90.94 73 GLY A N 1
ATOM 584 C CA . GLY A 1 73 ? -8.297 4.958 -12.203 1.00 90.94 73 GLY A CA 1
ATOM 585 C C . GLY A 1 73 ? -8.859 3.999 -13.256 1.00 90.94 73 GLY A C 1
ATOM 586 O O . GLY A 1 73 ? -10.029 3.632 -13.202 1.00 90.94 73 GLY A O 1
ATOM 587 N N . MET A 1 74 ? -8.043 3.625 -14.240 1.00 91.06 74 MET A N 1
ATOM 588 C CA . MET A 1 74 ? -8.392 2.653 -15.270 1.00 91.06 74 MET A CA 1
ATOM 589 C C . MET A 1 74 ? -8.084 1.229 -14.798 1.00 91.06 74 MET A C 1
ATOM 591 O O . MET A 1 74 ? -7.272 1.009 -13.897 1.00 91.06 74 MET A O 1
ATOM 595 N N . LYS A 1 75 ? -8.701 0.237 -15.448 1.00 90.56 75 LYS A N 1
ATOM 596 C CA . LYS A 1 75 ? -8.394 -1.174 -15.198 1.00 90.56 75 LYS A CA 1
ATOM 597 C C . LYS A 1 75 ? -6.929 -1.456 -15.551 1.00 90.56 75 LYS A C 1
ATOM 599 O O . LYS A 1 75 ? -6.528 -1.289 -16.699 1.00 90.56 75 LYS A O 1
ATOM 604 N N . SER A 1 76 ? -6.167 -1.916 -14.566 1.00 90.94 76 SER A N 1
ATOM 605 C CA . SER A 1 76 ? -4.812 -2.448 -14.720 1.00 90.94 76 SER A CA 1
ATOM 606 C C . SER A 1 76 ? -4.806 -3.919 -14.316 1.00 90.94 76 SER A C 1
ATOM 608 O O . SER A 1 76 ? -5.666 -4.368 -13.555 1.00 90.94 76 SER A O 1
ATOM 610 N N . ARG A 1 77 ? -3.829 -4.677 -14.818 1.00 90.50 77 ARG A N 1
ATOM 611 C CA . ARG A 1 77 ? -3.564 -6.038 -14.326 1.00 90.50 77 ARG A CA 1
ATOM 612 C C . ARG A 1 77 ? -2.911 -6.059 -12.939 1.00 90.50 77 ARG A C 1
ATOM 614 O O . ARG A 1 77 ? -2.861 -7.110 -12.314 1.00 90.50 77 ARG A O 1
ATOM 621 N N . PHE A 1 78 ? -2.433 -4.912 -12.459 1.00 92.75 78 PHE A N 1
ATOM 622 C CA . PHE A 1 78 ? -1.839 -4.752 -11.138 1.00 92.75 78 PHE A CA 1
ATOM 623 C C . PHE A 1 78 ? -2.837 -4.148 -10.146 1.00 92.75 78 PHE A C 1
ATOM 625 O O . PHE A 1 78 ? -3.783 -3.447 -10.509 1.00 92.75 78 PHE A O 1
ATOM 632 N N . LYS A 1 79 ? -2.609 -4.400 -8.854 1.00 89.25 79 LYS A N 1
ATOM 633 C CA . LYS A 1 79 ? -3.436 -3.844 -7.774 1.00 89.25 79 LYS A CA 1
ATOM 634 C C . LYS A 1 79 ? -3.272 -2.320 -7.701 1.00 89.25 79 LYS A C 1
ATOM 636 O O . LYS A 1 79 ? -2.155 -1.820 -7.712 1.00 89.25 79 LYS A O 1
ATOM 641 N N . VAL A 1 80 ? -4.375 -1.599 -7.481 1.00 85.31 80 VAL A N 1
ATOM 642 C CA . VAL A 1 80 ? -4.468 -0.116 -7.514 1.00 85.31 80 VAL A CA 1
ATOM 643 C C . VAL A 1 80 ? -3.514 0.621 -6.553 1.00 85.31 80 VAL A C 1
ATOM 645 O O . VAL A 1 80 ? -3.257 1.804 -6.722 1.00 85.31 80 VAL A O 1
ATOM 648 N N . ASN A 1 81 ? -2.986 -0.050 -5.526 1.00 85.69 81 ASN A N 1
ATOM 649 C CA . ASN A 1 81 ? -2.074 0.551 -4.541 1.00 85.69 81 ASN A CA 1
ATOM 650 C C . ASN A 1 81 ? -0.626 0.044 -4.659 1.00 85.69 81 ASN A C 1
ATOM 652 O O . ASN A 1 81 ? 0.174 0.263 -3.746 1.00 85.69 81 ASN A O 1
ATOM 656 N N . HIS A 1 82 ? -0.320 -0.710 -5.714 1.00 91.06 82 HIS A N 1
ATOM 657 C CA . HIS A 1 82 ? 0.974 -1.340 -5.936 1.00 91.06 82 HIS A CA 1
ATOM 658 C C . HIS A 1 82 ? 1.608 -0.776 -7.203 1.00 91.06 82 HIS A C 1
ATOM 660 O O . HIS A 1 82 ? 0.923 -0.494 -8.184 1.00 91.06 82 HIS A O 1
ATOM 666 N N . LEU A 1 83 ? 2.932 -0.636 -7.196 1.00 95.69 83 LEU A N 1
ATOM 667 C CA . LEU A 1 83 ? 3.660 -0.363 -8.422 1.00 95.69 83 LEU A CA 1
ATOM 668 C C . LEU A 1 83 ? 3.582 -1.581 -9.343 1.00 95.69 83 LEU A C 1
ATOM 670 O O . LEU A 1 83 ? 3.709 -2.712 -8.867 1.00 95.69 83 LEU A O 1
ATOM 674 N N . PRO A 1 84 ? 3.424 -1.359 -10.653 1.00 96.50 84 PRO A N 1
ATOM 675 C CA . PRO A 1 84 ? 3.396 -2.435 -11.623 1.00 96.50 84 PRO A CA 1
ATOM 676 C C . PRO A 1 84 ? 4.819 -2.935 -11.887 1.00 96.50 84 PRO A C 1
ATOM 678 O O . PRO A 1 84 ? 5.523 -2.433 -12.770 1.00 96.50 84 PRO A O 1
ATOM 681 N N . ILE A 1 85 ? 5.251 -3.889 -11.063 1.00 97.19 85 ILE A N 1
ATOM 682 C CA . ILE A 1 85 ? 6.597 -4.463 -11.064 1.00 97.19 85 ILE A CA 1
ATOM 683 C C . ILE A 1 85 ? 6.491 -5.983 -10.976 1.00 97.19 85 ILE A C 1
ATOM 685 O O . ILE A 1 85 ? 5.835 -6.507 -10.075 1.00 97.19 85 ILE A O 1
ATOM 689 N N . TYR A 1 86 ? 7.201 -6.677 -11.861 1.00 97.12 86 TYR A N 1
ATOM 690 C CA . TYR A 1 86 ? 7.499 -8.091 -11.701 1.00 97.12 86 TYR A CA 1
ATOM 691 C C . TYR A 1 86 ? 8.920 -8.308 -11.199 1.00 97.12 86 TYR A C 1
ATOM 693 O O . TYR A 1 86 ? 9.862 -7.634 -11.610 1.00 97.12 86 TYR A O 1
ATOM 701 N N . LEU A 1 87 ? 9.054 -9.306 -10.335 1.00 97.38 87 LEU A N 1
ATOM 702 C CA . LEU A 1 87 ? 10.305 -9.935 -9.950 1.00 97.38 87 LEU A CA 1
ATOM 703 C C . LEU A 1 87 ? 10.192 -11.411 -10.337 1.00 97.38 87 LEU A C 1
ATOM 705 O O . LEU A 1 87 ? 9.320 -12.113 -9.830 1.00 97.38 87 LEU A O 1
ATOM 709 N N . ASN A 1 88 ? 11.043 -11.868 -11.253 1.00 96.25 88 ASN A N 1
ATOM 710 C CA . ASN A 1 88 ? 11.019 -13.224 -11.812 1.00 96.25 88 ASN A CA 1
ATOM 711 C C . ASN A 1 88 ? 9.606 -13.652 -12.254 1.00 96.25 88 ASN A C 1
ATOM 713 O O . ASN A 1 88 ? 9.087 -14.678 -11.816 1.00 96.25 88 ASN A O 1
ATOM 717 N N . ASN A 1 89 ? 8.968 -12.832 -13.095 1.00 93.38 89 ASN A N 1
ATOM 718 C CA . ASN A 1 89 ? 7.622 -13.057 -13.645 1.00 93.38 89 ASN A CA 1
ATOM 719 C C . ASN A 1 89 ? 6.481 -13.097 -12.609 1.00 93.38 89 ASN A C 1
ATOM 721 O O . ASN A 1 89 ? 5.369 -13.496 -12.945 1.00 93.38 89 ASN A O 1
ATOM 725 N N . SER A 1 90 ? 6.737 -12.681 -11.366 1.00 93.25 90 SER A N 1
ATOM 726 C CA . SER A 1 90 ? 5.743 -12.636 -10.288 1.00 93.25 90 SER A CA 1
ATOM 727 C C . SER A 1 90 ? 5.548 -11.213 -9.773 1.00 93.25 90 SER A C 1
ATOM 729 O O . SER A 1 90 ? 6.502 -10.438 -9.717 1.00 93.25 90 SER A O 1
ATOM 731 N N . ASP A 1 91 ? 4.325 -10.870 -9.360 1.00 92.31 91 ASP A N 1
ATOM 732 C CA . ASP A 1 91 ? 3.999 -9.565 -8.770 1.00 92.31 91 ASP A CA 1
ATOM 733 C C . ASP A 1 91 ? 4.876 -9.247 -7.551 1.00 92.31 91 ASP A C 1
ATOM 735 O O . ASP A 1 91 ? 4.819 -9.926 -6.522 1.00 92.31 91 ASP A O 1
ATOM 739 N N . ALA A 1 92 ? 5.638 -8.155 -7.627 1.00 92.88 92 ALA A N 1
ATOM 740 C CA . ALA A 1 92 ? 6.391 -7.639 -6.494 1.00 92.88 92 ALA A CA 1
ATOM 741 C C . ALA A 1 92 ? 5.561 -6.599 -5.729 1.00 92.88 92 ALA A C 1
ATOM 743 O O . ALA A 1 92 ? 5.124 -5.582 -6.269 1.00 92.88 92 ALA A O 1
ATOM 744 N N . CYS A 1 93 ? 5.362 -6.811 -4.425 1.00 91.44 93 CYS A N 1
ATOM 745 C CA . CYS A 1 93 ? 4.640 -5.853 -3.589 1.00 91.44 93 CYS A CA 1
ATOM 746 C C . CYS A 1 93 ? 5.517 -4.630 -3.274 1.00 91.44 93 CYS A C 1
ATOM 748 O O . CYS A 1 93 ? 6.241 -4.597 -2.279 1.00 91.44 93 CYS A O 1
ATOM 750 N N . VAL A 1 94 ? 5.447 -3.609 -4.127 1.00 92.44 94 VAL A N 1
ATOM 751 C CA . VAL A 1 94 ? 6.084 -2.303 -3.914 1.00 92.44 94 VAL A CA 1
ATOM 752 C C . VAL A 1 94 ? 4.999 -1.235 -3.866 1.00 92.44 94 VAL A C 1
ATOM 754 O O . VAL A 1 94 ? 4.148 -1.175 -4.745 1.00 92.44 94 VAL A O 1
ATOM 757 N N . ARG A 1 95 ? 4.998 -0.398 -2.825 1.00 90.31 95 ARG A N 1
ATOM 758 C CA . ARG A 1 95 ? 3.970 0.630 -2.605 1.00 90.31 95 ARG A CA 1
ATOM 759 C C . ARG A 1 95 ? 4.551 1.867 -1.938 1.00 90.31 95 ARG A C 1
ATOM 761 O O . ARG A 1 95 ? 5.532 1.769 -1.199 1.00 90.31 95 ARG A O 1
ATOM 768 N N . SER A 1 96 ? 3.909 3.014 -2.138 1.00 86.06 96 SER A N 1
ATOM 769 C CA . SER A 1 96 ? 4.254 4.223 -1.390 1.00 86.06 96 SER A CA 1
ATOM 770 C C . SER A 1 96 ? 3.956 4.048 0.099 1.00 86.06 96 SER A C 1
ATOM 772 O O . SER A 1 96 ? 2.927 3.487 0.480 1.00 86.06 96 SER A O 1
ATOM 774 N N . ARG A 1 97 ? 4.843 4.572 0.952 1.00 82.44 97 ARG A N 1
ATOM 775 C CA . ARG A 1 97 ? 4.562 4.757 2.386 1.00 82.44 97 ARG A CA 1
ATOM 776 C C . ARG A 1 97 ? 3.771 6.038 2.656 1.00 82.44 97 ARG A C 1
ATOM 778 O O . ARG A 1 97 ? 3.145 6.136 3.708 1.00 82.44 97 ARG A O 1
ATOM 785 N N . ALA A 1 98 ? 3.801 7.004 1.737 1.00 78.25 98 ALA A N 1
ATOM 786 C CA . ALA A 1 98 ? 3.076 8.258 1.880 1.00 78.25 98 ALA A CA 1
ATOM 787 C C . ALA A 1 98 ? 1.576 8.006 1.717 1.00 78.25 98 ALA A C 1
ATOM 789 O O . ALA A 1 98 ? 1.126 7.437 0.721 1.00 78.25 98 ALA A O 1
ATOM 790 N N . THR A 1 99 ? 0.796 8.421 2.711 1.00 70.31 99 THR A N 1
ATOM 791 C CA . THR A 1 99 ? -0.651 8.210 2.711 1.00 70.31 99 THR A CA 1
ATOM 792 C C . THR A 1 99 ? -1.396 9.370 2.061 1.00 70.31 99 THR A C 1
ATOM 794 O O . THR A 1 99 ? -2.381 9.085 1.377 1.00 70.31 99 THR A O 1
ATOM 797 N N . ARG A 1 100 ? -0.944 10.632 2.218 1.00 75.88 100 ARG A N 1
ATOM 798 C CA . ARG A 1 100 ? -1.526 11.838 1.584 1.00 75.88 100 ARG A CA 1
ATOM 799 C C . ARG A 1 100 ? -0.521 13.011 1.457 1.00 75.88 100 ARG A C 1
ATOM 801 O O . ARG A 1 100 ? 0.132 13.308 2.453 1.00 75.88 100 ARG A O 1
ATOM 808 N N . PRO A 1 101 ? -0.466 13.715 0.305 1.00 70.56 101 PRO A N 1
ATOM 809 C CA . PRO A 1 101 ? -0.943 13.252 -1.000 1.00 70.56 101 PRO A CA 1
ATOM 810 C C . PRO A 1 101 ? -0.122 12.035 -1.451 1.00 70.56 101 PRO A C 1
ATOM 812 O O . PRO A 1 101 ? 1.068 11.929 -1.157 1.00 70.56 101 PRO A O 1
ATOM 815 N N . ARG A 1 102 ? -0.763 11.080 -2.131 1.00 80.50 102 ARG A N 1
ATOM 816 C CA . ARG A 1 102 ? -0.031 9.941 -2.695 1.00 80.50 102 ARG A CA 1
ATOM 817 C C . ARG A 1 102 ? 0.711 10.397 -3.954 1.00 80.50 102 ARG A C 1
ATOM 819 O O . ARG A 1 102 ? 0.090 11.079 -4.769 1.00 80.50 102 ARG A O 1
ATOM 826 N N . PRO A 1 103 ? 1.995 10.032 -4.121 1.00 88.62 103 PRO A N 1
ATOM 827 C CA . PRO A 1 103 ? 2.692 10.269 -5.379 1.00 88.62 103 PRO A CA 1
ATOM 828 C C . PRO A 1 103 ? 2.014 9.479 -6.502 1.00 88.62 103 PRO A C 1
ATOM 830 O O . PRO A 1 103 ? 1.397 8.441 -6.243 1.00 88.62 103 PRO A O 1
ATOM 833 N N . LEU A 1 104 ? 2.153 9.958 -7.738 1.00 93.38 104 LEU A N 1
ATOM 834 C CA . LEU A 1 104 ? 1.735 9.197 -8.911 1.00 93.38 104 LEU A CA 1
ATOM 835 C C . LEU A 1 104 ? 2.561 7.908 -9.002 1.00 93.38 104 LEU A C 1
ATOM 837 O O . LEU A 1 104 ? 3.777 7.914 -8.780 1.00 93.38 104 LEU A O 1
ATOM 841 N N . HIS A 1 105 ? 1.919 6.805 -9.368 1.00 95.69 105 HIS A N 1
ATOM 842 C CA . HIS A 1 105 ? 2.593 5.548 -9.664 1.00 95.69 105 HIS A CA 1
ATOM 843 C C . HIS A 1 105 ? 3.604 5.748 -10.796 1.00 95.69 105 HIS A C 1
ATOM 845 O O . HIS A 1 105 ? 4.685 5.169 -10.737 1.00 95.69 105 HIS A O 1
ATOM 851 N N . THR A 1 106 ? 3.320 6.603 -11.786 1.00 96.31 106 THR A N 1
ATOM 852 C CA . THR A 1 106 ? 4.285 6.935 -12.846 1.00 96.31 106 THR A CA 1
ATOM 853 C C . THR A 1 106 ? 5.540 7.637 -12.322 1.00 96.31 106 THR A C 1
ATOM 855 O O . THR A 1 106 ? 6.637 7.322 -12.779 1.00 96.31 106 THR A O 1
ATOM 858 N N . ASP A 1 107 ? 5.421 8.526 -11.329 1.00 94.69 107 ASP A N 1
ATOM 859 C CA . ASP A 1 107 ? 6.584 9.188 -10.707 1.00 94.69 107 ASP A CA 1
ATOM 860 C C . ASP A 1 107 ? 7.400 8.196 -9.868 1.00 94.69 107 ASP A C 1
ATOM 862 O O . ASP A 1 107 ? 8.635 8.206 -9.848 1.00 94.69 107 ASP A O 1
ATOM 866 N N . MET A 1 108 ? 6.709 7.277 -9.195 1.00 95.12 108 MET A N 1
ATOM 867 C CA . MET A 1 108 ? 7.360 6.194 -8.469 1.00 95.12 108 MET A CA 1
ATOM 868 C C . MET A 1 108 ? 8.065 5.209 -9.408 1.00 95.12 108 MET A C 1
ATOM 870 O O . MET A 1 108 ? 9.159 4.750 -9.087 1.00 95.12 108 MET A O 1
ATOM 874 N N . ILE A 1 109 ? 7.497 4.912 -10.581 1.00 96.75 109 ILE A N 1
ATOM 875 C CA . ILE A 1 109 ? 8.172 4.126 -11.621 1.00 96.75 109 ILE A CA 1
ATOM 876 C C . ILE A 1 109 ? 9.427 4.850 -12.110 1.00 96.75 109 ILE A C 1
ATOM 878 O O . ILE A 1 109 ? 10.476 4.215 -12.196 1.00 96.75 109 ILE A O 1
ATOM 882 N N . ALA A 1 110 ? 9.375 6.166 -12.338 1.00 95.88 110 ALA A N 1
ATOM 883 C CA . ALA A 1 110 ? 10.572 6.947 -12.660 1.00 95.88 110 ALA A CA 1
ATOM 884 C C . ALA A 1 110 ? 11.648 6.826 -11.565 1.00 95.88 110 ALA A C 1
ATOM 886 O O . ALA A 1 110 ? 12.827 6.625 -11.858 1.00 95.88 110 ALA A O 1
ATOM 887 N N . SER A 1 111 ? 11.234 6.862 -10.297 1.00 94.62 111 SER A N 1
ATOM 888 C CA . SER A 1 111 ? 12.134 6.665 -9.154 1.00 94.62 111 SER A CA 1
ATOM 889 C C . SER A 1 111 ? 12.776 5.273 -9.157 1.00 94.62 111 SER A C 1
ATOM 891 O O . SER A 1 111 ? 13.965 5.150 -8.875 1.00 94.62 111 SER A O 1
ATOM 893 N N . MET A 1 112 ? 12.027 4.229 -9.530 1.00 96.44 112 MET A N 1
ATOM 894 C CA . MET A 1 112 ? 12.562 2.869 -9.672 1.00 96.44 112 MET A CA 1
ATOM 895 C C . MET A 1 112 ? 13.529 2.741 -10.852 1.00 96.44 112 MET A C 1
ATOM 897 O O . MET A 1 112 ? 14.545 2.057 -10.720 1.00 96.44 112 MET A O 1
ATOM 901 N N . ILE A 1 113 ? 13.248 3.416 -11.973 1.00 96.75 113 ILE A N 1
ATOM 902 C CA . ILE A 1 113 ? 14.155 3.472 -13.126 1.00 96.75 113 ILE A CA 1
ATOM 903 C C . ILE A 1 113 ? 15.501 4.063 -12.701 1.00 96.75 113 ILE A C 1
ATOM 905 O O . ILE A 1 113 ? 16.531 3.483 -13.026 1.00 96.75 113 ILE A O 1
ATOM 909 N N . LEU A 1 114 ? 15.496 5.165 -11.943 1.00 95.50 114 LEU A N 1
ATOM 910 C CA . LEU A 1 114 ? 16.716 5.798 -11.431 1.00 95.50 114 LEU A CA 1
ATOM 911 C C . LEU A 1 114 ? 17.431 4.930 -10.393 1.00 95.50 114 LEU A C 1
ATOM 913 O O . LEU A 1 114 ? 18.621 4.658 -10.543 1.00 95.50 114 LEU A O 1
ATOM 917 N N . LEU A 1 115 ? 16.711 4.476 -9.359 1.00 95.75 115 LEU A N 1
ATOM 918 C CA . LEU A 1 115 ? 17.275 3.682 -8.264 1.00 95.75 115 LEU A CA 1
ATOM 919 C C . LEU A 1 115 ? 17.973 2.435 -8.796 1.00 95.75 115 LEU A C 1
ATOM 921 O O . LEU A 1 115 ? 19.096 2.140 -8.412 1.00 95.75 115 LEU A O 1
ATOM 925 N N . LEU A 1 116 ? 17.309 1.713 -9.693 1.00 96.31 116 LEU A N 1
ATOM 926 C CA . LEU A 1 116 ? 17.834 0.506 -10.311 1.00 96.31 116 LEU A CA 1
ATOM 927 C C . LEU A 1 116 ? 18.290 0.806 -11.740 1.00 96.31 116 LEU A C 1
ATOM 929 O O . LEU A 1 116 ? 18.153 -0.045 -12.615 1.00 96.31 116 LEU A O 1
ATOM 933 N N . GLY A 1 117 ? 18.826 1.997 -11.999 1.00 95.00 117 GLY A N 1
ATOM 934 C CA . GLY A 1 117 ? 19.315 2.396 -13.319 1.00 95.00 117 GLY A CA 1
ATOM 935 C C . GLY A 1 117 ? 20.797 2.109 -13.536 1.00 95.00 117 GLY A C 1
ATOM 936 O O . GLY A 1 117 ? 21.216 1.862 -14.662 1.00 95.00 117 GLY A O 1
ATOM 937 N N . SER A 1 118 ? 21.588 2.089 -12.464 1.00 92.50 118 SER A N 1
ATOM 938 C CA . SER A 1 118 ? 23.044 1.905 -12.476 1.00 92.50 118 SER A CA 1
ATOM 939 C C . SER A 1 118 ? 23.459 0.574 -11.840 1.00 92.50 118 SER A C 1
ATOM 941 O O . SER A 1 118 ? 22.687 -0.063 -11.119 1.00 92.50 118 SER A O 1
ATOM 943 N N . ALA A 1 119 ? 24.693 0.127 -12.090 1.00 89.88 119 ALA A N 1
ATOM 944 C CA . ALA A 1 119 ? 25.278 -1.016 -11.378 1.00 89.88 119 ALA A CA 1
ATOM 945 C C . ALA A 1 119 ? 25.438 -0.724 -9.874 1.00 89.88 119 ALA A C 1
ATOM 947 O O . ALA A 1 119 ? 25.175 -1.592 -9.047 1.00 89.88 119 ALA A O 1
ATOM 948 N N . ASN A 1 120 ? 25.782 0.522 -9.540 1.00 91.19 120 ASN A N 1
ATOM 949 C CA . ASN A 1 120 ? 25.972 0.991 -8.173 1.00 91.19 120 ASN A CA 1
ATOM 950 C C . ASN A 1 120 ? 24.717 1.724 -7.694 1.00 91.19 120 ASN A C 1
ATOM 952 O O . ASN A 1 120 ? 24.523 2.897 -8.020 1.00 91.19 120 ASN A O 1
ATOM 956 N N . PHE A 1 121 ? 23.877 1.038 -6.925 1.00 93.56 121 PHE A N 1
ATOM 957 C CA . PHE A 1 121 ? 22.691 1.604 -6.286 1.00 93.56 121 PHE A CA 1
ATOM 958 C C . PHE A 1 121 ? 22.745 1.394 -4.773 1.00 93.56 121 PHE A C 1
ATOM 960 O O . PHE A 1 121 ? 23.406 0.476 -4.296 1.00 93.56 121 PHE A O 1
ATOM 967 N N . ASN A 1 122 ? 22.047 2.241 -4.013 1.00 93.88 122 ASN A N 1
ATOM 968 C CA . ASN A 1 122 ? 21.994 2.135 -2.556 1.00 93.88 122 ASN A CA 1
ATOM 969 C C . ASN A 1 122 ? 21.104 0.946 -2.126 1.00 93.88 122 ASN A C 1
ATOM 971 O O . ASN A 1 122 ? 19.882 1.037 -2.296 1.00 93.88 122 ASN A O 1
ATOM 975 N N . PRO A 1 123 ? 21.654 -0.123 -1.511 1.00 94.69 123 PRO A N 1
ATOM 976 C CA . PRO A 1 123 ? 20.870 -1.287 -1.090 1.00 94.69 123 PRO A CA 1
ATOM 977 C C . PRO A 1 123 ? 19.773 -0.943 -0.077 1.00 94.69 123 PRO A C 1
ATOM 979 O O . PRO A 1 123 ? 18.675 -1.492 -0.144 1.00 94.69 123 PRO A O 1
ATOM 982 N N . ALA A 1 124 ? 20.019 0.025 0.814 1.00 92.75 124 ALA A N 1
ATOM 983 C CA . ALA A 1 124 ? 19.053 0.445 1.832 1.00 92.75 124 ALA A CA 1
ATOM 984 C C . ALA A 1 124 ? 17.819 1.154 1.246 1.00 92.75 124 ALA A C 1
ATOM 986 O O . ALA A 1 124 ? 16.792 1.262 1.914 1.00 92.75 124 ALA A O 1
ATOM 987 N N . SER A 1 125 ? 17.901 1.624 -0.004 1.00 93.00 125 SER A N 1
ATOM 988 C CA . SER A 1 125 ? 16.770 2.226 -0.722 1.00 93.00 125 SER A CA 1
ATOM 989 C C . SER A 1 125 ? 15.922 1.195 -1.477 1.00 93.00 125 SER A C 1
ATOM 991 O O . SER A 1 125 ? 14.850 1.537 -1.975 1.00 93.00 125 SER A O 1
ATOM 993 N N . VAL A 1 126 ? 16.368 -0.065 -1.566 1.00 94.50 126 VAL A N 1
ATOM 994 C CA . VAL A 1 126 ? 15.643 -1.126 -2.275 1.00 94.50 126 VAL A CA 1
ATOM 995 C C . VAL A 1 126 ? 14.467 -1.630 -1.427 1.00 94.50 126 VAL A C 1
ATOM 997 O O . VAL A 1 126 ? 14.659 -2.011 -0.266 1.00 94.50 126 VAL A O 1
ATOM 1000 N N . PRO A 1 127 ? 13.236 -1.676 -1.981 1.00 92.81 127 PRO A N 1
ATOM 1001 C CA . PRO A 1 127 ? 12.083 -2.247 -1.294 1.00 92.81 127 PRO A CA 1
ATOM 1002 C C . PRO A 1 127 ? 12.338 -3.682 -0.827 1.00 92.81 127 PRO A C 1
ATOM 1004 O O . PRO A 1 127 ? 12.891 -4.492 -1.566 1.00 92.81 127 PRO A O 1
ATOM 1007 N N . ARG A 1 128 ? 11.854 -4.027 0.373 1.00 91.06 128 ARG A N 1
ATOM 1008 C CA . ARG A 1 128 ? 12.075 -5.345 1.000 1.00 91.06 128 ARG A CA 1
ATOM 1009 C C . ARG A 1 128 ? 11.680 -6.530 0.118 1.00 91.06 128 ARG A C 1
ATOM 1011 O O . ARG A 1 128 ? 12.333 -7.563 0.124 1.00 91.06 128 ARG A O 1
ATOM 1018 N N . THR A 1 129 ? 10.618 -6.374 -0.659 1.00 92.56 129 THR A N 1
ATOM 1019 C CA . THR A 1 129 ? 10.102 -7.396 -1.582 1.00 92.56 129 THR A CA 1
ATOM 1020 C C . THR A 1 129 ? 10.987 -7.625 -2.803 1.00 92.56 129 THR A C 1
ATOM 1022 O O . THR A 1 129 ? 10.789 -8.603 -3.511 1.00 92.56 129 THR A O 1
ATOM 1025 N N . LEU A 1 130 ? 11.973 -6.755 -3.028 1.00 95.94 130 LEU A N 1
ATOM 1026 C CA . LEU A 1 130 ? 12.991 -6.876 -4.063 1.00 95.94 130 LEU A CA 1
ATOM 1027 C C . LEU A 1 130 ? 14.371 -7.218 -3.480 1.00 95.94 130 LEU A C 1
ATOM 1029 O O . LEU A 1 130 ? 15.351 -7.188 -4.209 1.00 95.94 130 LEU A O 1
ATOM 1033 N N . HIS A 1 131 ? 14.496 -7.549 -2.188 1.00 95.19 131 HIS A N 1
ATOM 1034 C CA . HIS A 1 131 ? 15.803 -7.841 -1.572 1.00 95.19 131 HIS A CA 1
ATOM 1035 C C . HIS A 1 131 ? 16.525 -9.050 -2.173 1.00 95.19 131 HIS A C 1
ATOM 1037 O O . HIS A 1 131 ? 17.739 -9.136 -2.039 1.00 95.19 131 HIS A O 1
ATOM 1043 N N . SER A 1 132 ? 15.835 -9.932 -2.900 1.00 95.56 132 SER A N 1
ATOM 1044 C CA . SER A 1 132 ? 16.475 -11.019 -3.657 1.00 95.56 132 SER A CA 1
ATOM 1045 C C . SER A 1 132 ? 17.449 -10.529 -4.731 1.00 95.56 132 SER A C 1
ATOM 1047 O O . SER A 1 132 ? 18.299 -11.299 -5.170 1.00 95.56 132 SER A O 1
ATOM 1049 N N . ILE A 1 133 ? 17.341 -9.268 -5.165 1.00 96.50 133 ILE A N 1
ATOM 1050 C CA . ILE A 1 133 ? 18.257 -8.666 -6.141 1.00 96.50 133 ILE A CA 1
ATOM 1051 C C . ILE A 1 133 ? 19.580 -8.237 -5.495 1.00 96.50 133 ILE A C 1
ATOM 1053 O O . ILE A 1 133 ? 20.507 -7.876 -6.213 1.00 96.50 133 ILE A O 1
ATOM 1057 N N . LEU A 1 134 ? 19.665 -8.208 -4.162 1.00 96.44 134 LEU A N 1
ATOM 1058 C CA . LEU A 1 134 ? 20.848 -7.789 -3.413 1.00 96.44 134 LEU A CA 1
ATOM 1059 C C . LEU A 1 134 ? 21.813 -8.963 -3.209 1.00 96.44 134 LEU A C 1
ATOM 1061 O O . LEU A 1 134 ? 21.399 -10.121 -3.181 1.00 96.44 134 LEU A O 1
ATOM 1065 N N . THR A 1 135 ? 23.103 -8.668 -3.044 1.00 95.38 135 THR A N 1
ATOM 1066 C CA . THR A 1 135 ? 24.088 -9.678 -2.623 1.00 95.38 135 THR A CA 1
ATOM 1067 C C . THR A 1 135 ? 23.962 -9.988 -1.128 1.00 95.38 135 THR A C 1
ATOM 1069 O O . THR A 1 135 ? 23.337 -9.238 -0.374 1.00 95.38 135 THR A O 1
ATOM 1072 N N . ALA A 1 136 ? 24.586 -11.077 -0.672 1.00 94.31 136 ALA A N 1
ATOM 1073 C CA . ALA A 1 136 ? 24.596 -11.440 0.745 1.00 94.31 136 ALA A CA 1
ATOM 1074 C C . ALA A 1 136 ? 25.240 -10.344 1.617 1.00 94.31 136 ALA A C 1
ATOM 1076 O O . ALA A 1 136 ? 24.716 -10.008 2.677 1.00 94.31 136 ALA A O 1
ATOM 1077 N N . GLU A 1 137 ? 26.321 -9.726 1.138 1.00 94.19 137 GLU A N 1
ATOM 1078 C CA . GLU A 1 137 ? 27.025 -8.633 1.817 1.00 94.19 137 GLU A CA 1
ATOM 1079 C C . GLU A 1 137 ? 26.155 -7.371 1.895 1.00 94.19 137 GLU A C 1
ATOM 1081 O O . GLU A 1 137 ? 26.100 -6.689 2.921 1.00 94.19 137 GLU A O 1
ATOM 1086 N N . GLN A 1 138 ? 25.415 -7.072 0.823 1.00 95.38 138 GLN A N 1
ATOM 1087 C CA . GLN A 1 138 ? 24.476 -5.953 0.805 1.00 95.38 138 GLN A CA 1
ATOM 1088 C C . GLN A 1 138 ? 23.334 -6.169 1.798 1.00 95.38 138 GLN A C 1
ATOM 1090 O O . GLN A 1 138 ? 22.987 -5.239 2.515 1.00 95.38 138 GLN A O 1
ATOM 1095 N N . ILE A 1 139 ? 22.786 -7.384 1.886 1.00 93.50 139 ILE A N 1
ATOM 1096 C CA . ILE A 1 139 ? 21.740 -7.727 2.861 1.00 93.50 139 ILE A CA 1
ATOM 1097 C C . ILE A 1 139 ? 22.278 -7.615 4.292 1.00 93.50 139 ILE A C 1
ATOM 1099 O O . ILE A 1 139 ? 21.610 -7.038 5.147 1.00 93.50 139 ILE A O 1
ATOM 1103 N N . ALA A 1 140 ? 23.490 -8.115 4.546 1.00 92.31 140 ALA A N 1
ATOM 1104 C CA . ALA A 1 140 ? 24.124 -8.065 5.863 1.00 92.31 140 ALA A CA 1
ATOM 1105 C C . ALA A 1 140 ? 24.428 -6.634 6.343 1.00 92.31 140 ALA A C 1
ATOM 1107 O O . ALA A 1 140 ? 24.484 -6.394 7.545 1.00 92.31 140 ALA A O 1
ATOM 1108 N N . SER A 1 141 ? 24.600 -5.684 5.419 1.00 92.75 141 SER A N 1
ATOM 1109 C CA . SER A 1 141 ? 24.837 -4.266 5.737 1.00 92.75 141 SER A CA 1
ATOM 1110 C C . SER A 1 141 ? 23.561 -3.429 5.881 1.00 92.75 141 SER A C 1
ATOM 1112 O O . SER A 1 141 ? 23.641 -2.238 6.192 1.00 92.75 141 SER A O 1
ATOM 1114 N N . LEU A 1 142 ? 22.375 -4.015 5.670 1.00 92.19 142 LEU A N 1
ATOM 1115 C CA . LEU A 1 142 ? 21.115 -3.300 5.859 1.00 92.19 142 LEU A CA 1
ATOM 1116 C C . LEU A 1 142 ? 20.876 -2.973 7.341 1.00 92.19 142 LEU A C 1
ATOM 1118 O O . LEU A 1 142 ? 21.229 -3.765 8.218 1.00 92.19 142 LEU A O 1
ATOM 1122 N N . PRO A 1 143 ? 20.212 -1.841 7.644 1.00 86.31 143 PRO A N 1
ATOM 1123 C CA . PRO A 1 143 ? 19.775 -1.569 9.005 1.00 86.31 143 PRO A CA 1
ATOM 1124 C C . PRO A 1 143 ? 18.839 -2.689 9.488 1.00 86.31 143 PRO A C 1
ATOM 1126 O O . PRO A 1 143 ? 18.067 -3.231 8.683 1.00 86.31 143 PRO A O 1
ATOM 1129 N N . PRO A 1 144 ? 18.861 -3.025 10.792 1.00 81.06 144 PRO A N 1
ATOM 1130 C CA . PRO A 1 144 ? 17.969 -4.036 11.334 1.00 81.06 144 PRO A CA 1
ATOM 1131 C C . PRO A 1 144 ? 16.514 -3.657 11.026 1.00 81.06 144 PRO A C 1
ATOM 1133 O O . PRO A 1 144 ? 16.160 -2.470 11.054 1.00 81.06 144 PRO A O 1
ATOM 1136 N N . PRO A 1 145 ? 15.649 -4.639 10.707 1.00 74.12 145 PRO A N 1
ATOM 1137 C CA . PRO A 1 145 ? 14.242 -4.351 10.500 1.00 74.12 145 PRO A CA 1
ATOM 1138 C C . PRO A 1 145 ? 13.678 -3.680 11.760 1.00 74.12 145 PRO A C 1
ATOM 1140 O O . PRO A 1 145 ? 14.109 -4.008 12.870 1.00 74.12 145 PRO A O 1
ATOM 1143 N N . PRO A 1 146 ? 12.707 -2.759 11.618 1.00 72.12 146 PRO A N 1
ATOM 1144 C CA . PRO A 1 146 ? 12.029 -2.212 12.782 1.00 72.12 146 PRO A CA 1
ATOM 1145 C C . PRO A 1 146 ? 11.487 -3.369 13.628 1.00 72.12 146 PRO A C 1
ATOM 1147 O O . PRO A 1 146 ? 11.063 -4.382 13.049 1.00 72.12 146 PRO A O 1
ATOM 1150 N N . PRO A 1 147 ? 11.499 -3.234 14.967 1.00 73.44 147 PRO A N 1
ATOM 1151 C CA . PRO A 1 147 ? 11.018 -4.286 15.844 1.00 73.44 147 PRO A CA 1
ATOM 1152 C C . PRO A 1 147 ? 9.616 -4.702 15.388 1.00 73.44 147 PRO A C 1
ATOM 1154 O O . PRO A 1 147 ? 8.815 -3.831 15.008 1.00 73.44 147 PRO A O 1
ATOM 1157 N N . PRO A 1 148 ? 9.320 -6.016 15.351 1.00 67.56 148 PRO A N 1
ATOM 1158 C CA . PRO A 1 148 ? 7.991 -6.473 14.991 1.00 67.56 148 PRO A CA 1
ATOM 1159 C C . PRO A 1 148 ? 6.989 -5.724 15.862 1.00 67.56 148 PRO A C 1
ATOM 1161 O O . PRO A 1 148 ? 7.206 -5.547 17.063 1.00 67.56 148 PRO A O 1
ATOM 1164 N N . ARG A 1 149 ? 5.903 -5.237 15.247 1.00 61.41 149 ARG A N 1
ATOM 1165 C CA . ARG A 1 149 ? 4.790 -4.708 16.034 1.00 61.41 149 ARG A CA 1
ATOM 1166 C C . ARG A 1 149 ? 4.423 -5.806 17.016 1.00 61.41 149 ARG A C 1
ATOM 1168 O O . ARG A 1 149 ? 4.107 -6.904 16.564 1.00 61.41 149 ARG A O 1
ATOM 1175 N N . GLN A 1 150 ? 4.508 -5.508 18.311 1.00 57.47 150 GLN A N 1
ATOM 1176 C CA . GLN A 1 150 ? 4.120 -6.459 19.341 1.00 57.47 150 GLN A CA 1
ATOM 1177 C C . GLN A 1 150 ? 2.743 -7.007 18.972 1.00 57.47 150 GLN A C 1
ATOM 1179 O O . GLN A 1 150 ? 1.820 -6.232 18.654 1.00 57.47 150 GLN A O 1
ATOM 1184 N N . THR A 1 151 ? 2.661 -8.337 18.913 1.00 57.97 151 THR A N 1
ATOM 1185 C CA . THR A 1 151 ? 1.405 -9.048 18.717 1.00 57.97 151 THR A CA 1
ATOM 1186 C C . THR A 1 151 ? 0.435 -8.491 19.738 1.00 57.97 151 THR A C 1
ATOM 1188 O O . THR A 1 151 ? 0.790 -8.330 20.905 1.00 57.97 151 THR A O 1
ATOM 1191 N N . TYR A 1 152 ? -0.748 -8.095 19.279 1.00 60.66 152 TYR A N 1
ATOM 1192 C CA . TYR A 1 152 ? -1.767 -7.655 20.212 1.00 60.66 152 TYR A CA 1
ATOM 1193 C C . TYR A 1 152 ? -2.078 -8.836 21.132 1.00 60.66 152 TYR A C 1
ATOM 1195 O O . TYR A 1 152 ? -2.409 -9.915 20.644 1.00 60.66 152 TYR A O 1
ATOM 1203 N N . VAL A 1 153 ? -1.899 -8.627 22.432 1.00 63.19 153 VAL A N 1
ATOM 1204 C CA . VAL A 1 153 ? -2.333 -9.567 23.456 1.00 63.19 153 VAL A CA 1
ATOM 1205 C C . VAL A 1 153 ? -3.741 -9.130 23.844 1.00 63.19 153 VAL A C 1
ATOM 1207 O O . VAL A 1 153 ? -3.894 -8.003 24.331 1.00 63.19 153 VAL A O 1
ATOM 1210 N N . PRO A 1 154 ? -4.762 -9.958 23.584 1.00 54.06 154 PRO A N 1
ATOM 1211 C CA . PRO A 1 154 ? -6.111 -9.632 23.998 1.00 54.06 154 PRO A CA 1
ATOM 1212 C C . PRO A 1 154 ? -6.225 -9.434 25.503 1.00 54.06 154 PRO A C 1
ATOM 1214 O O . PRO A 1 154 ? -5.529 -10.089 26.276 1.00 54.06 154 PRO A O 1
ATOM 1217 N N . GLY A 1 155 ? -7.024 -8.443 25.896 1.00 57.66 155 GLY A N 1
ATOM 1218 C CA . GLY A 1 155 ? -7.190 -8.060 27.298 1.00 57.66 155 GLY A CA 1
ATOM 1219 C C . GLY A 1 155 ? -6.005 -7.348 27.932 1.00 57.66 155 GLY A C 1
ATOM 1220 O O . GLY A 1 155 ? -5.974 -7.210 29.153 1.00 57.66 155 GLY A O 1
ATOM 1221 N N . GLN A 1 156 ? -5.029 -6.861 27.153 1.00 61.50 156 GLN A N 1
ATOM 1222 C CA . GLN A 1 156 ? -4.041 -5.949 27.723 1.00 61.50 156 GLN A CA 1
ATOM 1223 C C . GLN A 1 156 ? -4.725 -4.645 28.156 1.00 61.50 156 GLN A C 1
ATOM 1225 O O . GLN A 1 156 ? -5.237 -3.924 27.287 1.00 61.50 156 GLN A O 1
ATOM 1230 N N . PRO A 1 157 ? -4.693 -4.307 29.459 1.00 60.00 157 PRO A N 1
ATOM 1231 C CA . PRO A 1 157 ? -5.252 -3.056 29.936 1.00 60.00 157 PRO A CA 1
ATOM 1232 C C . PRO A 1 157 ? -4.523 -1.893 29.268 1.00 60.00 157 PRO A C 1
ATOM 1234 O O . PRO A 1 157 ? -3.339 -1.988 28.919 1.00 60.00 157 PRO A O 1
ATOM 1237 N N . SER A 1 158 ? -5.235 -0.789 29.047 1.00 68.00 158 SER A N 1
ATOM 1238 C CA . SER A 1 158 ? -4.579 0.414 28.547 1.00 68.00 158 SER A CA 1
ATOM 1239 C C . SER A 1 158 ? -3.454 0.840 29.498 1.00 68.00 158 SER A C 1
ATOM 1241 O O . SER A 1 158 ? -3.597 0.834 30.719 1.00 68.00 158 SER A O 1
ATOM 1243 N N . THR A 1 159 ? -2.319 1.224 28.919 1.00 66.88 159 THR A N 1
ATOM 1244 C CA . THR A 1 159 ? -1.145 1.718 29.647 1.00 66.88 159 THR A CA 1
ATOM 1245 C C . THR A 1 159 ? -1.195 3.228 29.877 1.00 66.88 159 THR A C 1
ATOM 1247 O O . THR A 1 159 ? -0.206 3.801 30.325 1.00 66.88 159 THR A O 1
ATOM 1250 N N . SER A 1 160 ? -2.291 3.902 29.518 1.00 77.62 160 SER A N 1
ATOM 1251 C CA . SER A 1 160 ? -2.400 5.360 29.640 1.00 77.62 160 SER A CA 1
ATOM 1252 C C . SER A 1 160 ? -2.632 5.838 31.072 1.00 77.62 160 SER A C 1
ATOM 1254 O O . SER A 1 160 ? -2.482 7.027 31.336 1.00 77.62 160 SER A O 1
ATOM 1256 N N . GLY A 1 161 ? -3.010 4.935 31.985 1.00 81.31 161 GLY A N 1
ATOM 1257 C CA . GLY A 1 161 ? -3.410 5.288 33.348 1.00 81.31 161 GLY A CA 1
ATOM 1258 C C . GLY A 1 161 ? -4.752 6.024 33.427 1.00 81.31 161 GLY A C 1
ATOM 1259 O O . GLY A 1 161 ? -5.106 6.502 34.501 1.00 81.31 161 GLY A O 1
ATOM 1260 N N . ARG A 1 162 ? -5.489 6.134 32.312 1.00 87.06 162 ARG A N 1
ATOM 1261 C CA . ARG A 1 162 ? -6.830 6.722 32.292 1.00 87.06 162 ARG A CA 1
ATOM 1262 C C . ARG A 1 162 ? -7.828 5.843 33.028 1.00 87.06 162 ARG A C 1
ATOM 1264 O O . ARG A 1 162 ? -7.717 4.619 33.066 1.00 87.06 162 ARG A O 1
ATOM 1271 N N . GLU A 1 163 ? -8.841 6.504 33.556 1.00 90.00 163 GLU A N 1
ATOM 1272 C CA . GLU A 1 163 ? -10.011 5.861 34.119 1.00 90.00 163 GLU A CA 1
ATOM 1273 C C . GLU A 1 163 ? -11.018 5.557 33.006 1.00 90.00 163 GLU A C 1
ATOM 1275 O O . GLU A 1 163 ? -11.404 6.445 32.237 1.00 90.00 163 GLU A O 1
ATOM 1280 N N . PHE A 1 164 ? -11.455 4.302 32.934 1.00 93.00 164 PHE A N 1
ATOM 1281 C CA . PHE A 1 164 ? -12.418 3.823 31.947 1.00 93.00 164 PHE A CA 1
ATOM 1282 C C . PHE A 1 164 ? -13.690 3.325 32.625 1.00 93.00 164 PHE A C 1
ATOM 1284 O O . PHE A 1 164 ? -13.676 2.852 33.761 1.00 93.00 164 PHE A O 1
ATOM 1291 N N . ILE A 1 165 ? -14.797 3.424 31.901 1.00 93.81 165 ILE A N 1
ATOM 1292 C CA . ILE A 1 165 ? -16.059 2.798 32.275 1.00 93.81 165 ILE A CA 1
ATOM 1293 C C . ILE A 1 165 ? -15.864 1.280 32.200 1.00 93.81 165 ILE A C 1
ATOM 1295 O O . ILE A 1 165 ? -15.249 0.780 31.260 1.00 93.81 165 ILE A O 1
ATOM 1299 N N . LEU A 1 166 ? -16.398 0.548 33.182 1.00 93.00 166 LEU A N 1
ATOM 1300 C CA . LEU A 1 166 ? -16.345 -0.914 33.187 1.00 93.00 166 LEU A CA 1
ATOM 1301 C C . LEU A 1 166 ? -16.960 -1.485 31.906 1.00 93.00 166 LEU A C 1
ATOM 1303 O O . LEU A 1 166 ? -18.089 -1.147 31.551 1.00 93.00 166 LEU A O 1
ATOM 1307 N N . GLU A 1 167 ? -16.247 -2.405 31.262 1.00 92.19 167 GLU A N 1
ATOM 1308 C CA . GLU A 1 167 ? -16.691 -3.044 30.020 1.00 92.19 167 GLU A CA 1
ATOM 1309 C C . GLU A 1 167 ? -18.074 -3.691 30.158 1.00 92.19 167 GLU A C 1
ATOM 1311 O O . GLU A 1 167 ? -18.933 -3.500 29.299 1.00 92.19 167 GLU A O 1
ATOM 1316 N N . SER A 1 168 ? -18.331 -4.395 31.264 1.00 93.00 168 SER A N 1
ATOM 1317 C CA . SER A 1 168 ? -19.635 -5.016 31.526 1.00 93.00 168 SER A CA 1
ATOM 1318 C C . SER A 1 168 ? -20.779 -4.006 31.471 1.00 93.00 168 SER A C 1
ATOM 1320 O O . SER A 1 168 ? -21.852 -4.321 30.964 1.00 93.00 168 SER A O 1
ATOM 1322 N N . ARG A 1 169 ? -20.539 -2.768 31.920 1.00 94.19 169 ARG A N 1
ATOM 1323 C CA . ARG A 1 169 ? -21.526 -1.692 31.857 1.00 94.19 169 ARG A CA 1
ATOM 1324 C C . ARG A 1 169 ? -21.755 -1.214 30.426 1.00 94.19 169 ARG A C 1
ATOM 1326 O O . ARG A 1 169 ? -22.888 -0.903 30.074 1.00 94.19 169 ARG A O 1
ATOM 1333 N N . ILE A 1 170 ? -20.710 -1.165 29.600 1.00 93.94 170 ILE A N 1
ATOM 1334 C CA . ILE A 1 170 ? -20.825 -0.819 28.176 1.00 93.94 170 ILE A CA 1
ATOM 1335 C C . ILE A 1 170 ? -21.665 -1.863 27.437 1.00 93.94 170 ILE A C 1
ATOM 1337 O O . ILE A 1 170 ? -22.592 -1.498 26.715 1.00 93.94 170 ILE A O 1
ATOM 1341 N N . LEU A 1 171 ? -21.382 -3.148 27.664 1.00 93.06 171 LEU A N 1
ATOM 1342 C CA . LEU A 1 171 ? -22.110 -4.257 27.045 1.00 93.06 171 LEU A CA 1
ATOM 1343 C C . LEU A 1 171 ? -23.572 -4.317 27.513 1.00 93.06 171 LEU A C 1
ATOM 1345 O O . LEU A 1 171 ? -24.469 -4.513 26.698 1.00 93.06 171 LEU A O 1
ATOM 1349 N N . GLU A 1 172 ? -23.832 -4.083 28.803 1.00 94.06 172 GLU A N 1
ATOM 1350 C CA . GLU A 1 172 ? -25.194 -4.004 29.343 1.00 94.06 172 GLU A CA 1
ATOM 1351 C C . GLU A 1 172 ? -25.997 -2.873 28.682 1.00 94.06 172 GLU A C 1
ATOM 1353 O O . GLU A 1 172 ? -27.129 -3.083 28.246 1.00 94.06 172 GLU A O 1
ATOM 1358 N N . LEU A 1 173 ? -25.403 -1.680 28.562 1.00 93.56 173 LEU A N 1
ATOM 1359 C CA . LEU A 1 173 ? -26.047 -0.531 27.928 1.00 93.56 173 LEU A CA 1
ATOM 1360 C C . LEU A 1 173 ? -26.340 -0.777 26.446 1.00 93.56 173 LEU A C 1
ATOM 1362 O O . LEU A 1 173 ? -27.406 -0.382 25.972 1.00 93.56 173 LEU A O 1
ATOM 1366 N N . ALA A 1 174 ? -25.421 -1.428 25.729 1.00 91.31 174 ALA A N 1
ATOM 1367 C CA . ALA A 1 174 ? -25.623 -1.820 24.340 1.00 91.31 174 ALA A CA 1
ATOM 1368 C C . ALA A 1 174 ? -26.779 -2.827 24.209 1.00 91.31 174 ALA A C 1
ATOM 1370 O O . ALA A 1 174 ? -27.691 -2.614 23.412 1.00 91.31 174 ALA A O 1
ATOM 1371 N N . GLY A 1 175 ? -26.803 -3.864 25.053 1.00 90.44 175 GLY A N 1
ATOM 1372 C CA . GLY A 1 175 ? -27.861 -4.879 25.049 1.00 90.44 175 GLY A CA 1
ATOM 1373 C C . GLY A 1 175 ? -29.246 -4.341 25.429 1.00 90.44 175 GLY A C 1
ATOM 1374 O O . GLY A 1 175 ? -30.250 -4.800 24.892 1.00 90.44 175 GLY A O 1
ATOM 1375 N N . GLN A 1 176 ? -29.324 -3.344 26.316 1.00 93.25 176 GLN A N 1
ATOM 1376 C CA . GLN A 1 176 ? -30.587 -2.695 26.705 1.00 93.25 176 GLN A CA 1
ATOM 1377 C C . GLN A 1 176 ? -31.133 -1.729 25.644 1.00 93.25 176 GLN A C 1
ATOM 1379 O O . GLN A 1 176 ? -32.309 -1.375 25.694 1.00 93.25 176 GLN A O 1
ATOM 1384 N N . ASN A 1 177 ? -30.296 -1.286 24.702 1.00 90.94 177 ASN A N 1
ATOM 1385 C CA . ASN A 1 177 ? -30.648 -0.277 23.704 1.00 90.94 177 ASN A CA 1
ATOM 1386 C C . ASN A 1 177 ? -30.319 -0.760 22.280 1.00 90.94 177 ASN A C 1
ATOM 1388 O O . ASN A 1 177 ? -29.519 -0.122 21.584 1.00 90.94 177 ASN A O 1
ATOM 1392 N N . PRO A 1 178 ? -30.930 -1.865 21.811 1.00 86.94 178 PRO A N 1
ATOM 1393 C CA . PRO A 1 178 ? -30.717 -2.338 20.449 1.00 86.94 178 PRO A CA 1
ATOM 1394 C C . PRO A 1 178 ? -31.206 -1.299 19.430 1.00 86.94 178 PRO A C 1
ATOM 1396 O O . PRO A 1 178 ? -32.060 -0.458 19.728 1.00 86.94 178 PRO A O 1
ATOM 1399 N N . ASN A 1 179 ? -30.660 -1.342 18.213 1.00 86.81 179 ASN A N 1
ATOM 1400 C CA . ASN A 1 179 ? -31.059 -0.494 17.079 1.00 86.81 179 ASN A CA 1
ATOM 1401 C C . ASN A 1 179 ? -30.959 1.019 17.344 1.00 86.81 179 ASN A C 1
ATOM 1403 O O . ASN A 1 179 ? -31.558 1.822 16.619 1.00 86.81 179 ASN A O 1
ATOM 1407 N N . THR A 1 180 ? -30.186 1.422 18.355 1.00 88.56 180 THR A N 1
ATOM 1408 C CA . THR A 1 180 ? -30.113 2.799 18.851 1.00 88.56 180 THR A CA 1
ATOM 1409 C C . THR A 1 180 ? -28.807 3.469 18.439 1.00 88.56 180 THR A C 1
ATOM 1411 O O . THR A 1 180 ? -27.731 2.874 18.503 1.00 88.56 180 THR A O 1
ATOM 1414 N N . THR A 1 181 ? -28.895 4.735 18.032 1.00 93.81 181 THR A N 1
ATOM 1415 C CA . THR A 1 181 ? -27.722 5.591 17.818 1.00 93.81 181 THR A CA 1
ATOM 1416 C C . THR A 1 181 ? -27.240 6.150 19.154 1.00 93.81 181 THR A C 1
ATOM 1418 O O . THR A 1 181 ? -28.033 6.665 19.940 1.00 93.81 181 THR A O 1
ATOM 1421 N N . PHE A 1 182 ? -25.935 6.108 19.397 1.00 95.81 182 PHE A N 1
ATOM 1422 C CA . PHE A 1 182 ? -25.311 6.585 20.624 1.00 95.81 182 PHE A CA 1
ATOM 1423 C C . PHE A 1 182 ? -24.004 7.327 20.349 1.00 95.81 182 PHE A C 1
ATOM 1425 O O . PHE A 1 182 ? -23.364 7.158 19.310 1.00 95.81 182 PHE A O 1
ATOM 1432 N N . SER A 1 183 ? -23.598 8.173 21.293 1.00 97.00 183 SER A N 1
ATOM 1433 C CA . SER A 1 183 ? -22.284 8.820 21.267 1.00 97.00 183 SER A CA 1
ATOM 1434 C C . SER A 1 183 ? -21.328 8.089 22.194 1.00 97.00 183 SER A C 1
ATOM 1436 O O . SER A 1 183 ? -21.713 7.735 23.308 1.00 97.00 183 SER A O 1
ATOM 1438 N N . ILE A 1 184 ? -20.082 7.923 21.776 1.00 97.25 184 ILE A N 1
ATOM 1439 C CA . ILE A 1 184 ? -19.065 7.224 22.557 1.00 97.25 184 ILE A CA 1
ATOM 1440 C C . ILE A 1 184 ? -17.690 7.859 22.368 1.00 97.25 184 ILE A C 1
ATOM 1442 O O . ILE A 1 184 ? -17.309 8.216 21.251 1.00 97.25 184 ILE A O 1
ATOM 1446 N N . GLN A 1 185 ? -16.948 7.982 23.464 1.00 96.94 185 GLN A N 1
ATOM 1447 C CA . GLN A 1 185 ? -15.540 8.339 23.489 1.00 96.94 185 GLN A CA 1
ATOM 1448 C C . GLN A 1 185 ? -14.733 7.158 24.022 1.00 96.94 185 GLN A C 1
ATOM 1450 O O . GLN A 1 185 ? -15.029 6.622 25.089 1.00 96.94 185 GLN A O 1
ATOM 1455 N N . PHE A 1 186 ? -13.702 6.759 23.285 1.00 94.38 186 PHE A N 1
ATOM 1456 C CA . PHE A 1 186 ? -12.808 5.685 23.705 1.00 94.38 186 PHE A CA 1
ATOM 1457 C C . PHE A 1 186 ? -11.367 5.946 23.281 1.00 94.38 186 PHE A C 1
ATOM 1459 O O . PHE A 1 186 ? -11.092 6.673 22.320 1.00 94.38 186 PHE A O 1
ATOM 1466 N N . GLU A 1 187 ? -10.431 5.329 23.990 1.00 91.62 187 GLU A N 1
ATOM 1467 C CA . GLU A 1 187 ? -9.012 5.410 23.676 1.00 91.62 187 GLU A CA 1
ATOM 1468 C C . GLU A 1 187 ? -8.626 4.430 22.562 1.00 91.62 187 GLU A C 1
ATOM 1470 O O . GLU A 1 187 ? -8.898 3.230 22.608 1.00 91.62 187 GLU A O 1
ATOM 1475 N N . LYS A 1 188 ? -7.931 4.939 21.543 1.00 88.62 188 LYS A N 1
ATOM 1476 C CA . LYS A 1 188 ? -7.335 4.110 20.493 1.00 88.62 188 LYS A CA 1
ATOM 1477 C C . LYS A 1 188 ? -6.034 3.468 20.970 1.00 88.62 188 LYS A C 1
ATOM 1479 O O . LYS A 1 188 ? -5.378 3.926 21.894 1.00 88.62 188 LYS A O 1
ATOM 1484 N N . ARG A 1 189 ? -5.552 2.486 20.205 1.00 80.56 189 ARG A N 1
ATOM 1485 C CA . ARG A 1 189 ? -4.240 1.847 20.422 1.00 80.56 189 ARG A CA 1
ATOM 1486 C C . ARG A 1 189 ? -3.056 2.824 20.504 1.00 80.56 189 ARG A C 1
ATOM 1488 O O . ARG A 1 189 ? -2.059 2.502 21.133 1.00 80.56 189 ARG A O 1
ATOM 1495 N N . ASP A 1 190 ? -3.135 3.971 19.834 1.00 81.44 190 ASP A N 1
ATOM 1496 C CA . ASP A 1 190 ? -2.090 5.004 19.868 1.00 81.44 190 ASP A CA 1
ATOM 1497 C C . ASP A 1 190 ? -2.186 5.936 21.094 1.00 81.44 190 ASP A C 1
ATOM 1499 O O . ASP A 1 190 ? -1.433 6.901 21.177 1.00 81.44 190 ASP A O 1
ATOM 1503 N N . GLY A 1 191 ? -3.110 5.668 22.024 1.00 83.88 191 GLY A N 1
ATOM 1504 C CA . GLY A 1 191 ? -3.330 6.450 23.239 1.00 83.88 191 GLY A CA 1
ATOM 1505 C C . GLY A 1 191 ? -4.154 7.722 23.033 1.00 83.88 191 GLY A C 1
ATOM 1506 O O . GLY A 1 191 ? -4.408 8.437 24.000 1.00 83.88 191 GLY A O 1
ATOM 1507 N N . SER A 1 192 ? -4.588 8.035 21.809 1.00 89.31 192 SER A N 1
ATOM 1508 C CA . SER A 1 192 ? -5.452 9.197 21.564 1.00 89.31 192 SER A CA 1
ATOM 1509 C C . SER A 1 192 ? -6.935 8.836 21.642 1.00 89.31 192 SER A C 1
ATOM 1511 O O . SER A 1 192 ? -7.345 7.745 21.236 1.00 89.31 192 SER A O 1
ATOM 1513 N N . LEU A 1 193 ? -7.743 9.769 22.147 1.00 92.12 193 LEU A N 1
ATOM 1514 C CA . LEU A 1 193 ? -9.189 9.609 22.278 1.00 92.12 193 LEU A CA 1
ATOM 1515 C C . LEU A 1 193 ? -9.885 9.765 20.921 1.00 92.12 193 LEU A C 1
ATOM 1517 O O . LEU A 1 193 ? -9.456 10.527 20.048 1.00 92.12 193 LEU A O 1
ATOM 1521 N N . ARG A 1 194 ? -10.972 9.022 20.727 1.00 94.00 194 ARG A N 1
ATOM 1522 C CA . ARG A 1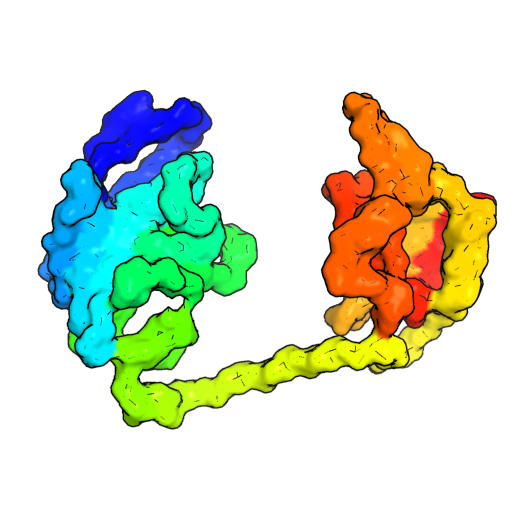 194 ? -11.861 9.147 19.574 1.00 94.00 194 ARG A CA 1
ATOM 1523 C C . ARG A 1 194 ? -13.291 9.296 20.059 1.00 94.00 194 ARG A C 1
ATOM 1525 O O . ARG A 1 194 ? -13.811 8.380 20.680 1.00 94.00 194 ARG A O 1
ATOM 1532 N N . ASN A 1 195 ? -13.922 10.391 19.649 1.00 95.81 195 ASN A N 1
ATOM 1533 C CA . ASN A 1 195 ? -15.370 10.559 19.694 1.00 95.81 195 ASN A CA 1
ATOM 1534 C C . ASN A 1 195 ? -15.988 9.925 18.445 1.00 95.81 195 ASN A C 1
ATOM 1536 O O . ASN A 1 195 ? -15.467 10.098 17.338 1.00 95.81 195 ASN A O 1
ATOM 1540 N N . MET A 1 196 ? -17.080 9.195 18.618 1.00 95.69 196 MET A N 1
ATOM 1541 C CA . MET A 1 196 ? -17.810 8.535 17.543 1.00 95.69 196 MET A CA 1
ATOM 1542 C C . MET A 1 196 ? -19.311 8.620 17.811 1.00 95.69 196 MET A C 1
ATOM 1544 O O . MET A 1 196 ? -19.753 8.488 18.951 1.00 95.69 196 MET A O 1
ATOM 1548 N N . MET A 1 197 ? -20.088 8.822 16.747 1.00 96.75 197 MET A N 1
ATOM 1549 C CA . MET A 1 197 ? -21.524 8.552 16.751 1.00 96.75 197 MET A CA 1
ATOM 1550 C C . MET A 1 197 ? -21.730 7.179 16.119 1.00 96.75 197 MET A C 1
ATOM 1552 O O . MET A 1 197 ? -21.455 6.996 14.933 1.00 96.75 197 MET A O 1
ATOM 1556 N N . ALA A 1 198 ? -22.134 6.217 16.934 1.00 95.25 198 ALA A N 1
ATOM 1557 C CA . ALA A 1 198 ? -22.225 4.814 16.572 1.00 95.25 198 ALA A CA 1
ATOM 1558 C C . ALA A 1 198 ? -23.679 4.340 16.610 1.00 95.25 198 ALA A C 1
ATOM 1560 O O . ALA A 1 198 ? -24.508 4.920 17.309 1.00 95.25 198 ALA A O 1
ATOM 1561 N N . ARG A 1 199 ? -23.980 3.278 15.868 1.00 93.19 199 ARG A N 1
ATOM 1562 C CA . ARG A 1 199 ? -25.248 2.554 15.942 1.00 93.19 199 ARG A CA 1
ATOM 1563 C C . ARG A 1 199 ? -24.980 1.050 15.965 1.00 93.19 199 ARG A C 1
ATOM 1565 O O . ARG A 1 199 ? -24.030 0.590 15.331 1.00 93.19 199 ARG A O 1
ATOM 1572 N N . ILE A 1 200 ? -25.788 0.328 16.732 1.00 88.31 200 ILE A N 1
ATOM 1573 C CA . ILE A 1 200 ? -25.735 -1.131 16.916 1.00 88.31 200 ILE A CA 1
ATOM 1574 C C . ILE A 1 200 ? -27.057 -1.767 16.494 1.00 88.31 200 ILE A C 1
ATOM 1576 O O . ILE A 1 200 ? -28.090 -1.098 16.556 1.00 88.31 200 ILE A O 1
ATOM 1580 N N . GLY A 1 201 ? -27.014 -3.045 16.124 1.00 83.31 201 GLY A N 1
ATOM 1581 C CA . GLY A 1 201 ? -28.163 -3.864 15.744 1.00 83.31 201 GLY A CA 1
ATOM 1582 C C . GLY A 1 201 ? -28.438 -3.874 14.239 1.00 83.31 201 GLY A C 1
ATOM 1583 O O . GLY A 1 201 ? -27.520 -3.702 13.437 1.00 83.31 201 GLY A O 1
ATOM 1584 N N . VAL A 1 202 ? -29.711 -4.067 13.884 1.00 84.44 202 VAL A N 1
ATOM 1585 C CA . VAL A 1 202 ? -30.201 -4.232 12.510 1.00 84.44 202 VAL A CA 1
ATOM 1586 C C . VAL A 1 202 ? -31.129 -3.081 12.128 1.00 84.44 202 VAL A C 1
ATOM 1588 O O . VAL A 1 202 ? -32.083 -2.776 12.852 1.00 84.44 202 VAL A O 1
ATOM 1591 N N . TRP A 1 203 ? -30.862 -2.417 11.004 1.00 80.69 203 TRP A N 1
ATOM 1592 C CA . TRP A 1 203 ? -31.746 -1.393 10.439 1.00 80.69 203 TRP A CA 1
ATOM 1593 C C . TRP A 1 203 ? -31.501 -1.183 8.945 1.00 80.69 203 TRP A C 1
ATOM 1595 O O . TRP A 1 203 ? -30.388 -1.364 8.466 1.00 80.69 203 TRP A O 1
ATOM 1605 N N . ASP A 1 204 ? -32.510 -0.677 8.239 1.00 83.31 204 ASP A N 1
ATOM 1606 C CA . ASP A 1 204 ? -32.358 -0.254 6.846 1.00 83.31 204 ASP A CA 1
ATOM 1607 C C . ASP A 1 204 ? -31.763 1.156 6.760 1.00 83.31 204 ASP A C 1
ATOM 1609 O O . ASP A 1 204 ? -32.179 2.084 7.472 1.00 83.31 204 ASP A O 1
ATOM 1613 N N . ASP A 1 205 ? -30.775 1.334 5.887 1.00 76.94 205 ASP A N 1
ATOM 1614 C CA . ASP A 1 205 ? -30.223 2.643 5.567 1.00 76.94 205 ASP A CA 1
ATOM 1615 C C . ASP A 1 205 ? -31.173 3.470 4.667 1.00 76.94 205 ASP A C 1
ATOM 1617 O O . ASP A 1 205 ? -32.275 3.059 4.306 1.00 76.94 205 ASP A O 1
ATOM 1621 N N . ILE A 1 206 ? -30.757 4.687 4.296 1.00 74.81 206 ILE A N 1
ATOM 1622 C CA . ILE A 1 206 ? -31.571 5.600 3.467 1.00 74.81 206 ILE A CA 1
ATOM 1623 C C . ILE A 1 206 ? -31.826 5.035 2.054 1.00 74.81 206 ILE A C 1
ATOM 1625 O O . ILE A 1 206 ? -32.779 5.449 1.393 1.00 74.81 206 ILE A O 1
ATOM 1629 N N . ASN A 1 207 ? -30.994 4.104 1.588 1.00 76.75 207 ASN A N 1
ATOM 1630 C CA . ASN A 1 207 ? -31.116 3.451 0.289 1.00 76.75 207 ASN A CA 1
ATOM 1631 C C . ASN A 1 207 ? -31.919 2.140 0.361 1.00 76.75 207 ASN A C 1
ATOM 1633 O O . ASN A 1 207 ? -32.195 1.557 -0.687 1.00 76.75 207 ASN A O 1
ATOM 1637 N N . GLY A 1 208 ? -32.330 1.714 1.561 1.00 74.75 208 GLY A N 1
ATOM 1638 C CA . GLY A 1 208 ? -33.000 0.436 1.795 1.00 74.75 208 GLY A CA 1
ATOM 1639 C C . GLY A 1 208 ? -32.039 -0.750 1.894 1.00 74.75 208 GLY A C 1
ATOM 1640 O O . GLY A 1 208 ? -32.489 -1.886 1.767 1.00 74.75 208 GLY A O 1
ATOM 1641 N N . ASP A 1 209 ? -30.740 -0.499 2.087 1.00 78.69 209 ASP A N 1
ATOM 1642 C CA . ASP A 1 209 ? -29.758 -1.546 2.357 1.00 78.69 209 ASP A CA 1
ATOM 1643 C C . ASP A 1 209 ? -29.783 -1.893 3.854 1.00 78.69 209 ASP A C 1
ATOM 1645 O O . ASP A 1 209 ? -29.656 -1.011 4.709 1.00 78.69 209 ASP A O 1
ATOM 1649 N N . GLU A 1 210 ? -29.914 -3.181 4.176 1.00 83.88 210 GLU A N 1
ATOM 1650 C CA . GLU A 1 210 ? -29.876 -3.669 5.556 1.00 83.88 210 GLU A CA 1
ATOM 1651 C C . GLU A 1 210 ? -28.456 -3.530 6.125 1.00 83.88 210 GLU A C 1
ATOM 1653 O O . GLU A 1 210 ? -27.474 -4.050 5.583 1.00 83.88 210 GLU A O 1
ATOM 1658 N N . ILE A 1 211 ? -28.347 -2.813 7.238 1.00 83.56 211 ILE A N 1
ATOM 1659 C CA . ILE A 1 211 ? -27.144 -2.719 8.052 1.00 83.56 211 ILE A CA 1
ATOM 1660 C C . ILE A 1 211 ? -27.343 -3.606 9.271 1.00 83.56 211 ILE A C 1
ATOM 1662 O O . ILE A 1 211 ? -28.268 -3.379 10.045 1.00 83.56 211 ILE A O 1
ATOM 1666 N N . ASP A 1 212 ? -26.444 -4.568 9.455 1.00 85.69 212 ASP A N 1
ATOM 1667 C CA . ASP A 1 212 ? -26.469 -5.525 10.557 1.00 85.69 212 ASP A CA 1
ATOM 1668 C C . ASP A 1 212 ? -25.060 -5.640 11.158 1.00 85.69 212 ASP A C 1
ATOM 1670 O O . ASP A 1 212 ? -24.141 -6.219 10.567 1.00 85.69 212 ASP A O 1
ATOM 1674 N N . SER A 1 213 ? -24.871 -5.040 12.339 1.00 80.56 213 SER A N 1
ATOM 1675 C CA . SER A 1 213 ? -23.589 -5.112 13.048 1.00 80.56 213 SER A CA 1
ATOM 1676 C C . SER A 1 213 ? -23.235 -6.524 13.505 1.00 80.56 213 SER A C 1
ATOM 1678 O O . SER A 1 213 ? -22.049 -6.848 13.579 1.00 80.56 213 SER A O 1
ATOM 1680 N N . ASP A 1 214 ? -24.237 -7.350 13.793 1.00 81.00 214 ASP A N 1
ATOM 1681 C CA . ASP A 1 214 ? -24.072 -8.675 14.382 1.00 81.00 214 ASP A CA 1
ATOM 1682 C C . ASP A 1 214 ? -23.734 -9.694 13.286 1.00 81.00 214 ASP A C 1
ATOM 1684 O O . ASP A 1 214 ? -22.834 -10.522 13.453 1.00 81.00 214 ASP A O 1
ATOM 1688 N N . ALA A 1 215 ? -24.367 -9.581 12.114 1.00 80.44 215 ALA A N 1
ATOM 1689 C CA . ALA A 1 215 ? -23.980 -10.350 10.932 1.00 80.44 215 ALA A CA 1
ATOM 1690 C C . ALA A 1 215 ? -22.567 -9.987 10.446 1.00 80.44 215 ALA A C 1
ATOM 1692 O O . ALA A 1 215 ? -21.783 -10.881 10.114 1.00 80.44 215 ALA A O 1
ATOM 1693 N N . GLU A 1 216 ? -22.206 -8.698 10.437 1.00 83.56 216 GLU A N 1
ATOM 1694 C CA . GLU A 1 216 ? -20.844 -8.265 10.091 1.00 83.56 216 GLU A CA 1
ATOM 1695 C C . GLU A 1 216 ? -19.817 -8.801 11.097 1.00 83.56 216 GLU A C 1
ATOM 1697 O O . GLU A 1 216 ? -18.717 -9.198 10.710 1.00 83.56 216 GLU A O 1
ATOM 1702 N N . GLU A 1 217 ? -20.158 -8.833 12.387 1.00 80.38 217 GLU A N 1
ATOM 1703 C CA . GLU A 1 217 ? -19.328 -9.444 13.423 1.00 80.38 217 GLU A CA 1
ATOM 1704 C C . GLU A 1 217 ? -19.112 -10.941 13.162 1.00 80.38 217 GLU A C 1
ATOM 1706 O O . GLU A 1 217 ? -17.964 -11.394 13.113 1.00 80.38 217 GLU A O 1
ATOM 1711 N N . ALA A 1 218 ? -20.188 -11.685 12.900 1.00 79.44 218 ALA A N 1
ATOM 1712 C CA . ALA A 1 218 ? -20.147 -13.117 12.608 1.00 79.44 218 ALA A CA 1
ATOM 1713 C C . ALA A 1 218 ? -19.390 -13.465 11.311 1.00 79.44 218 ALA A C 1
ATOM 1715 O O . ALA A 1 218 ? -18.822 -14.553 11.199 1.00 79.44 218 ALA A O 1
ATOM 1716 N N . ALA A 1 219 ? -19.344 -12.554 10.335 1.00 82.88 219 ALA A N 1
ATOM 1717 C CA . ALA A 1 219 ? -18.630 -12.752 9.073 1.00 82.88 219 ALA A CA 1
ATOM 1718 C C . ALA A 1 219 ? -17.100 -12.581 9.187 1.00 82.88 219 ALA A C 1
ATOM 1720 O O . ALA A 1 219 ? -16.362 -12.883 8.238 1.00 82.88 219 ALA A O 1
ATOM 1721 N N . ARG A 1 220 ? -16.582 -12.082 10.318 1.00 79.88 220 ARG A N 1
ATOM 1722 C CA . ARG A 1 220 ? -15.142 -11.853 10.498 1.00 79.88 220 ARG A CA 1
ATOM 1723 C C . ARG A 1 220 ? -14.371 -13.167 10.629 1.00 79.88 220 ARG A C 1
ATOM 1725 O O . ARG A 1 220 ? -14.827 -14.162 11.170 1.00 79.88 220 ARG A O 1
ATOM 1732 N N . SER A 1 221 ? -13.110 -13.130 10.197 1.00 83.69 221 SER A N 1
ATOM 1733 C CA . SER A 1 221 ? -12.155 -14.242 10.373 1.00 83.69 221 SER A CA 1
ATOM 1734 C C . SER A 1 221 ? -11.671 -14.435 11.818 1.00 83.69 221 SER A C 1
ATOM 1736 O O . SER A 1 221 ? -10.888 -15.343 12.086 1.00 83.69 221 SER A O 1
ATOM 1738 N N . TYR A 1 222 ? -12.092 -13.561 12.730 1.00 81.12 222 TYR A N 1
ATOM 1739 C CA . TYR A 1 222 ? -11.779 -13.586 14.154 1.00 81.12 222 TYR A CA 1
ATOM 1740 C C . TYR A 1 222 ? -12.996 -13.078 14.929 1.00 81.12 222 TYR A C 1
ATOM 1742 O O . TYR A 1 222 ? -13.750 -12.263 14.398 1.00 81.12 222 TYR A O 1
ATOM 1750 N N . ASN A 1 223 ? -13.146 -13.505 16.182 1.00 84.88 223 ASN A N 1
ATOM 1751 C CA . ASN A 1 223 ? -14.205 -13.029 17.064 1.00 84.88 223 ASN A CA 1
ATOM 1752 C C . ASN A 1 223 ? -13.791 -11.697 17.735 1.00 84.88 223 ASN A C 1
ATOM 1754 O O . ASN A 1 223 ? -12.798 -11.690 18.464 1.00 84.88 223 ASN A O 1
ATOM 1758 N N . PRO A 1 224 ? -14.483 -10.562 17.505 1.00 87.88 224 PRO A N 1
ATOM 1759 C CA . PRO A 1 224 ? -14.156 -9.276 18.126 1.00 87.88 224 PRO A CA 1
ATOM 1760 C C . PRO A 1 224 ? -14.169 -9.290 19.656 1.00 87.88 224 PRO A C 1
ATOM 1762 O O . PRO A 1 224 ? -13.303 -8.650 20.259 1.00 87.88 224 PRO A O 1
ATOM 1765 N N . SER A 1 225 ? -15.070 -10.054 20.280 1.00 86.75 225 SER A N 1
ATOM 1766 C CA . SER A 1 225 ? -15.178 -10.106 21.742 1.00 86.75 225 SER A CA 1
ATOM 1767 C C . SER A 1 225 ? -13.905 -10.620 22.410 1.00 86.75 225 SER A C 1
ATOM 1769 O O . SER A 1 225 ? -13.559 -10.165 23.497 1.00 86.75 225 SER A O 1
ATOM 1771 N N . ASP A 1 226 ? -13.154 -11.504 21.737 1.00 85.50 226 ASP A N 1
ATOM 1772 C CA . ASP A 1 226 ? -11.872 -12.012 22.241 1.00 85.50 226 ASP A CA 1
ATOM 1773 C C . ASP A 1 226 ? -10.866 -10.872 22.465 1.00 85.50 226 ASP A C 1
ATOM 1775 O O . ASP A 1 226 ? -9.917 -11.041 23.219 1.00 85.50 226 ASP A O 1
ATOM 1779 N N . TYR A 1 227 ? -11.077 -9.714 21.825 1.00 85.06 227 TYR A N 1
ATOM 1780 C CA . TYR A 1 227 ? -10.209 -8.538 21.802 1.00 85.06 227 TYR A CA 1
ATOM 1781 C C . TYR A 1 227 ? -10.816 -7.327 22.535 1.00 85.06 227 TYR A C 1
ATOM 1783 O O . TYR A 1 227 ? -10.309 -6.218 22.355 1.00 85.06 227 TYR A O 1
ATOM 1791 N N . HIS A 1 228 ? -11.890 -7.505 23.318 1.00 89.88 228 HIS A N 1
ATOM 1792 C CA . HIS A 1 228 ? -12.672 -6.396 23.897 1.00 89.88 228 HIS A CA 1
ATOM 1793 C C . HIS A 1 228 ? -13.110 -5.392 22.825 1.00 89.88 228 HIS A C 1
ATOM 1795 O O . HIS A 1 228 ? -12.985 -4.172 22.965 1.00 89.88 228 HIS A O 1
ATOM 1801 N N . LEU A 1 229 ? -13.526 -5.926 21.675 1.00 91.31 229 LEU A N 1
ATOM 1802 C CA . LEU A 1 229 ? -14.031 -5.141 20.565 1.00 91.31 229 LEU A CA 1
ATOM 1803 C C . LEU A 1 229 ? -15.512 -5.426 20.372 1.00 91.31 229 LEU A C 1
ATOM 1805 O O . LEU A 1 229 ? -15.925 -6.578 20.360 1.00 91.31 229 LEU A O 1
ATOM 1809 N N . MET 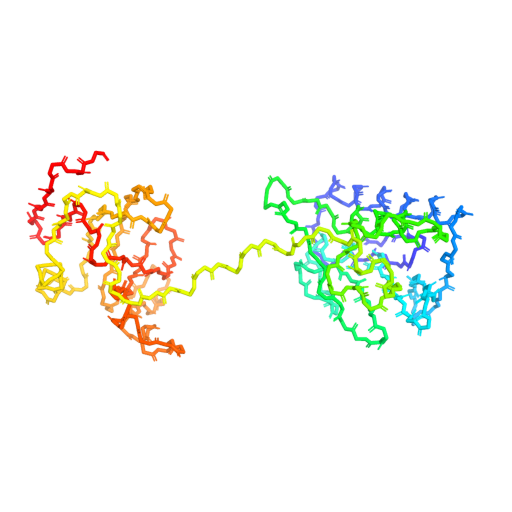A 1 230 ? -16.273 -4.363 20.136 1.00 92.44 230 MET A N 1
ATOM 1810 C CA . MET A 1 230 ? -17.671 -4.436 19.717 1.00 92.44 230 MET A CA 1
ATOM 1811 C C . MET A 1 230 ? -17.805 -3.835 18.321 1.00 92.44 230 MET A C 1
ATOM 1813 O O . MET A 1 230 ? -17.343 -2.706 18.087 1.00 92.44 230 MET A O 1
ATOM 1817 N N . THR A 1 231 ? -18.403 -4.588 17.397 1.00 93.06 231 THR A N 1
ATOM 1818 C CA . THR A 1 231 ? -18.689 -4.107 16.042 1.00 93.06 231 THR A CA 1
ATOM 1819 C C . THR A 1 231 ? -19.853 -3.121 16.084 1.00 93.06 231 THR A C 1
ATOM 1821 O O . THR A 1 231 ? -20.885 -3.367 16.696 1.00 93.06 231 THR A O 1
ATOM 1824 N N . VAL A 1 232 ? -19.683 -1.972 15.435 1.00 94.19 232 VAL A N 1
ATOM 1825 C CA . VAL A 1 232 ? -20.704 -0.927 15.320 1.00 94.19 232 VAL A CA 1
ATOM 1826 C C . VAL A 1 232 ? -20.683 -0.325 13.925 1.00 94.19 232 VAL A C 1
ATOM 1828 O O . VAL A 1 232 ? -19.678 -0.395 13.210 1.00 94.19 232 VAL A O 1
ATOM 1831 N N . PHE A 1 233 ? -21.750 0.372 13.560 1.00 93.56 233 PHE A N 1
ATOM 1832 C CA . PHE A 1 233 ? -21.742 1.241 12.392 1.00 93.56 233 PHE A CA 1
ATOM 1833 C C . PHE A 1 233 ? -21.407 2.680 12.792 1.00 93.56 233 PHE A C 1
ATOM 1835 O O . PHE A 1 233 ? -22.072 3.278 13.638 1.00 93.56 233 PHE A O 1
ATOM 1842 N N . ASP A 1 234 ? -20.361 3.252 12.193 1.00 94.00 234 ASP A N 1
ATOM 1843 C CA . ASP A 1 234 ? -19.967 4.647 12.411 1.00 94.00 234 ASP A CA 1
ATOM 1844 C C . ASP A 1 234 ? -20.810 5.563 11.519 1.00 94.00 234 ASP A C 1
ATOM 1846 O O . ASP A 1 234 ? -20.567 5.673 10.313 1.00 94.00 234 ASP A O 1
ATOM 1850 N N . MET A 1 235 ? -21.766 6.263 12.131 1.00 92.12 235 MET A N 1
ATOM 1851 C CA . MET A 1 235 ? -22.716 7.143 11.444 1.00 92.12 235 MET A CA 1
ATOM 1852 C C . MET A 1 235 ? -22.034 8.340 10.767 1.00 92.12 235 MET A C 1
ATOM 1854 O O . MET A 1 235 ? -22.560 8.896 9.809 1.00 92.12 235 MET A O 1
ATOM 1858 N N . GLN A 1 236 ? -20.849 8.751 11.231 1.00 90.62 236 GLN A N 1
ATOM 1859 C CA . GLN A 1 236 ? -20.114 9.882 10.655 1.00 90.62 236 GLN A CA 1
ATOM 1860 C C . GLN A 1 236 ? -19.276 9.472 9.442 1.00 90.62 236 GLN A C 1
ATOM 1862 O O . GLN A 1 236 ? -18.907 10.318 8.621 1.00 90.62 236 GLN A O 1
ATOM 1867 N N . LYS A 1 237 ? -18.898 8.194 9.353 1.00 90.56 237 LYS A N 1
ATOM 1868 C CA . LYS A 1 237 ? -18.067 7.656 8.265 1.00 90.56 237 LYS A CA 1
ATOM 1869 C C . LYS A 1 237 ? -18.816 6.734 7.314 1.00 90.56 237 LYS A C 1
ATOM 1871 O O . LYS A 1 237 ? -18.240 6.414 6.278 1.00 90.56 237 LYS A O 1
ATOM 1876 N N . ASN A 1 238 ? -20.049 6.358 7.642 1.00 88.38 238 ASN A N 1
ATOM 1877 C CA . ASN A 1 238 ? -20.887 5.439 6.881 1.00 88.38 238 ASN A CA 1
ATOM 1878 C C . ASN A 1 238 ? -20.183 4.099 6.599 1.00 88.38 238 ASN A C 1
ATOM 1880 O O . ASN A 1 238 ? -20.029 3.690 5.451 1.00 88.38 238 ASN A O 1
ATOM 1884 N N . GLN A 1 239 ? -19.640 3.474 7.648 1.00 89.50 239 GLN A N 1
ATOM 1885 C CA . GLN A 1 239 ? -18.925 2.197 7.549 1.00 89.50 239 GLN A CA 1
ATOM 1886 C C . GLN A 1 239 ? -18.893 1.459 8.891 1.00 89.50 239 GLN A C 1
ATOM 1888 O O . GLN A 1 239 ? -18.825 2.091 9.949 1.00 89.50 239 GLN A O 1
ATOM 1893 N N . TYR A 1 240 ? -18.801 0.129 8.838 1.00 91.06 240 TYR A N 1
ATOM 1894 C CA . TYR A 1 240 ? -18.523 -0.697 10.011 1.00 91.06 240 TYR A CA 1
ATOM 1895 C C . TYR A 1 240 ? -17.160 -0.366 10.632 1.00 91.06 240 TYR A C 1
ATOM 1897 O O . TYR A 1 240 ? -16.155 -0.122 9.944 1.00 91.06 240 TYR A O 1
ATOM 1905 N N . ARG A 1 241 ? -17.124 -0.335 11.963 1.00 92.94 241 ARG A N 1
ATOM 1906 C CA . ARG A 1 241 ? -15.938 -0.094 12.788 1.00 92.94 241 ARG A CA 1
ATOM 1907 C C . ARG A 1 241 ? -16.039 -0.877 14.087 1.00 92.94 241 ARG A C 1
ATOM 1909 O O . ARG A 1 241 ? -17.109 -1.314 14.472 1.00 92.94 241 ARG A O 1
ATOM 1916 N N . ASN A 1 242 ? -14.913 -0.967 14.786 1.00 92.12 242 ASN A N 1
ATOM 1917 C CA . ASN A 1 242 ? -14.866 -1.547 16.121 1.00 92.12 242 ASN A CA 1
ATOM 1918 C C . ASN A 1 242 ? -14.607 -0.460 17.163 1.00 92.12 242 ASN A C 1
ATOM 1920 O O . ASN A 1 242 ? -13.821 0.471 16.922 1.00 92.12 242 ASN A O 1
ATOM 1924 N N . ILE A 1 243 ? -15.235 -0.627 18.320 1.00 93.00 243 ILE A N 1
ATOM 1925 C CA . ILE A 1 243 ? -15.000 0.145 19.542 1.00 93.00 243 ILE A CA 1
ATOM 1926 C C . ILE A 1 243 ? -14.245 -0.743 20.526 1.00 93.00 243 ILE A C 1
ATOM 1928 O O . ILE A 1 243 ? -14.580 -1.913 20.645 1.00 93.00 243 ILE A O 1
ATOM 1932 N N . ALA A 1 244 ? -13.251 -0.186 21.222 1.00 91.94 244 ALA A N 1
ATOM 1933 C CA . ALA A 1 244 ? -12.575 -0.860 22.330 1.00 91.94 244 ALA A CA 1
ATOM 1934 C C . ALA A 1 244 ? -13.405 -0.695 23.613 1.00 91.94 244 ALA A C 1
ATOM 1936 O O . ALA A 1 244 ? -13.421 0.392 24.198 1.00 91.94 244 ALA A O 1
ATOM 1937 N N . THR A 1 245 ? -14.145 -1.735 23.998 1.00 92.62 245 THR A N 1
ATOM 1938 C CA . THR A 1 245 ? -15.104 -1.720 25.118 1.00 92.62 245 THR A CA 1
ATOM 1939 C C . THR A 1 245 ? -14.422 -1.639 26.481 1.00 92.62 245 THR A C 1
ATOM 1941 O O . THR A 1 245 ? -15.007 -1.110 27.423 1.00 92.62 245 THR A O 1
ATOM 1944 N N . ASP A 1 246 ? -13.160 -2.057 26.566 1.00 90.88 246 ASP A N 1
ATOM 1945 C CA . ASP A 1 246 ? -12.282 -1.949 27.736 1.00 90.88 246 ASP A CA 1
ATOM 1946 C C . ASP A 1 246 ? -11.702 -0.536 27.952 1.00 90.88 246 ASP A C 1
ATOM 1948 O O . ASP A 1 246 ? -11.045 -0.280 28.961 1.00 90.88 246 ASP A O 1
ATOM 1952 N N . ARG A 1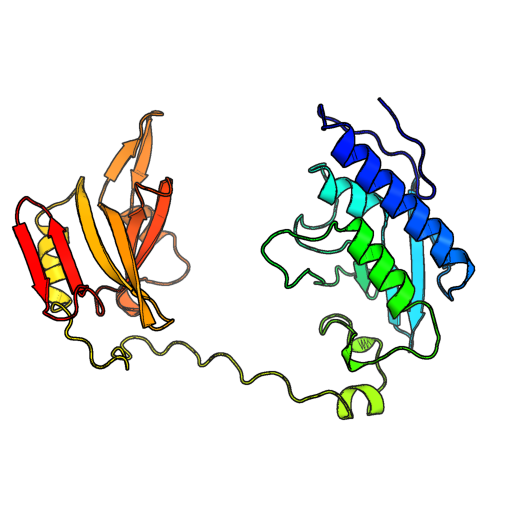 247 ? -11.898 0.389 26.998 1.00 92.00 247 ARG A N 1
ATOM 1953 C CA . ARG A 1 247 ? -11.222 1.703 26.961 1.00 92.00 247 ARG A CA 1
ATOM 1954 C C . ARG A 1 247 ? -12.164 2.873 26.719 1.00 92.00 247 ARG A C 1
ATOM 1956 O O . ARG A 1 247 ? -11.774 3.889 26.135 1.00 92.00 247 ARG A O 1
ATOM 1963 N N . VAL A 1 248 ? -13.412 2.732 27.144 1.00 94.69 248 VAL A N 1
ATOM 1964 C CA . VAL A 1 248 ? -14.434 3.769 26.995 1.00 94.69 248 VAL A CA 1
ATOM 1965 C C . VAL A 1 248 ? -14.306 4.784 28.126 1.00 94.69 248 VAL A C 1
ATOM 1967 O O . VAL A 1 248 ? -14.350 4.423 29.297 1.00 94.69 248 VAL A O 1
ATOM 1970 N N . THR A 1 249 ? -14.157 6.060 27.787 1.00 95.62 249 THR A N 1
ATOM 1971 C CA . THR A 1 249 ? -14.125 7.173 28.752 1.00 95.62 249 THR A CA 1
ATOM 1972 C C . THR A 1 249 ? -15.490 7.850 28.875 1.00 95.62 249 THR A C 1
ATOM 1974 O O . THR A 1 249 ? -15.829 8.382 29.931 1.00 95.62 249 THR A O 1
ATOM 1977 N N . GLU A 1 250 ? -16.312 7.800 27.824 1.00 97.38 250 GLU A N 1
ATOM 1978 C CA . GLU A 1 250 ? -17.666 8.354 27.824 1.00 97.38 250 GLU A CA 1
ATOM 1979 C C . GLU A 1 250 ? -18.606 7.555 26.917 1.00 97.38 250 GLU A C 1
ATOM 1981 O O . GLU A 1 250 ? -18.234 7.179 25.809 1.00 97.38 250 GLU A O 1
ATOM 1986 N N . ILE A 1 251 ? -19.851 7.349 27.346 1.00 97.38 251 ILE A N 1
ATOM 1987 C CA . 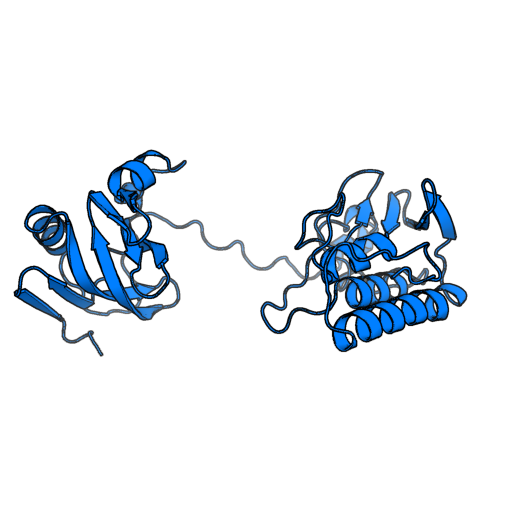ILE A 1 251 ? -20.936 6.821 26.511 1.00 97.38 251 ILE A CA 1
ATOM 1988 C C . ILE A 1 251 ? -22.244 7.550 26.835 1.00 97.38 251 ILE A C 1
ATOM 1990 O O . ILE A 1 251 ? -22.571 7.763 28.002 1.00 97.38 251 ILE A O 1
ATOM 1994 N N . SER A 1 252 ? -23.006 7.920 25.803 1.00 96.94 252 SER A N 1
ATOM 1995 C CA . SER A 1 252 ? -24.392 8.383 25.949 1.00 96.94 252 SER A CA 1
ATOM 1996 C C . SER A 1 252 ? -25.315 7.595 25.028 1.00 96.94 252 SER A C 1
ATOM 1998 O O . SER A 1 252 ? -25.203 7.714 23.809 1.00 96.94 252 SER A O 1
ATOM 2000 N N . ILE A 1 253 ? -26.212 6.804 25.614 1.00 95.62 253 ILE A N 1
ATOM 2001 C CA . ILE A 1 253 ? -27.108 5.855 24.938 1.00 95.62 253 ILE A CA 1
ATOM 2002 C C . ILE A 1 253 ? -28.425 5.751 25.714 1.00 95.62 253 ILE A C 1
ATOM 2004 O O . ILE A 1 253 ? -28.421 5.811 26.942 1.00 95.62 253 ILE A O 1
ATOM 2008 N N . GLY A 1 254 ? -29.560 5.650 25.015 1.00 89.19 254 GLY A N 1
ATOM 2009 C CA . GLY A 1 254 ? -30.870 5.496 25.669 1.00 89.19 254 GLY A CA 1
ATOM 2010 C C . GLY A 1 254 ? -31.263 6.655 26.596 1.00 89.19 254 GLY A C 1
ATOM 2011 O O . GLY A 1 254 ? -31.977 6.453 27.571 1.00 89.19 254 GLY A O 1
ATOM 2012 N N . GLY A 1 255 ? -30.736 7.862 26.361 1.00 89.50 255 GLY A N 1
ATOM 2013 C CA . GLY A 1 255 ? -30.927 9.017 27.249 1.00 89.50 255 GLY A CA 1
ATOM 2014 C C . GLY A 1 255 ? -30.079 8.997 28.530 1.00 89.50 255 GLY A C 1
ATOM 2015 O O . GLY A 1 255 ? -30.097 9.970 29.281 1.00 89.50 255 GLY A O 1
ATOM 2016 N N . LEU A 1 256 ? -29.298 7.941 28.769 1.00 92.44 256 LEU A N 1
ATOM 2017 C CA . LEU A 1 256 ? -28.327 7.867 29.856 1.00 92.44 256 LEU A CA 1
ATOM 2018 C C . LEU A 1 256 ? -26.960 8.356 29.378 1.00 92.44 256 LEU A C 1
ATOM 2020 O O . LEU A 1 256 ? -26.582 8.128 28.231 1.00 92.44 256 LEU A O 1
ATOM 2024 N N . ARG A 1 257 ? -26.198 8.992 30.273 1.00 95.62 257 ARG A N 1
ATOM 2025 C CA . ARG A 1 257 ? -24.823 9.440 30.023 1.00 95.62 257 ARG A CA 1
ATOM 2026 C C . ARG A 1 257 ? -23.912 8.990 31.155 1.00 95.62 257 ARG A C 1
ATOM 2028 O O . ARG A 1 257 ? -24.166 9.303 32.315 1.00 95.62 257 ARG A O 1
ATOM 2035 N N . PHE A 1 258 ? -22.836 8.303 30.796 1.00 95.94 258 PHE A N 1
ATOM 2036 C CA . PHE A 1 258 ? -21.773 7.877 31.697 1.00 95.94 258 PHE A CA 1
ATOM 2037 C C . PHE A 1 258 ? -20.458 8.471 31.211 1.00 95.94 258 PHE A C 1
ATOM 2039 O O . PHE A 1 258 ? -20.163 8.424 30.018 1.00 95.94 258 PHE A O 1
ATOM 2046 N N . ARG A 1 259 ? -19.678 9.042 32.128 1.00 96.12 259 ARG A N 1
ATOM 2047 C CA . ARG A 1 259 ? -18.416 9.716 31.821 1.00 96.12 259 ARG A CA 1
ATOM 2048 C C . ARG A 1 259 ? -17.440 9.525 32.977 1.00 96.12 259 ARG A C 1
ATOM 2050 O O . ARG A 1 259 ? -17.841 9.673 34.129 1.00 96.12 259 ARG A O 1
ATOM 2057 N N . THR A 1 260 ? -16.181 9.230 32.671 1.00 93.44 260 THR A N 1
ATOM 2058 C CA . THR A 1 260 ? -15.084 9.216 33.649 1.00 93.44 260 THR A CA 1
ATOM 2059 C C . THR A 1 260 ? -14.374 10.574 33.685 1.00 93.44 260 THR A C 1
ATOM 2061 O O . THR A 1 260 ? -14.482 11.353 32.734 1.00 93.44 260 THR A O 1
ATOM 2064 N N . PRO A 1 261 ? -13.588 10.874 34.733 1.00 91.06 261 PRO A N 1
ATOM 2065 C CA . PRO A 1 261 ? -12.727 12.059 34.770 1.00 91.06 261 PRO A CA 1
ATOM 2066 C C . PRO A 1 261 ? -11.738 12.150 33.599 1.00 91.06 261 PRO A C 1
ATOM 2068 O O . PRO A 1 261 ? -11.285 13.237 33.270 1.00 91.06 261 PRO A O 1
ATOM 2071 N N . SER A 1 262 ? -11.406 11.020 32.964 1.00 88.38 262 SER A N 1
ATOM 2072 C CA . SER A 1 262 ? -10.480 10.955 31.824 1.00 88.38 262 SER A CA 1
ATOM 2073 C C . SER A 1 262 ? -11.118 11.273 30.472 1.00 88.38 262 SER A C 1
ATOM 2075 O O . SER A 1 262 ? -10.422 11.247 29.455 1.00 88.38 262 SER A O 1
ATOM 2077 N N . ALA A 1 263 ? -12.428 11.520 30.434 1.00 82.56 263 ALA A N 1
ATOM 2078 C CA . ALA A 1 263 ? -13.070 12.009 29.231 1.00 82.56 263 ALA A CA 1
ATOM 2079 C C . ALA A 1 263 ? -12.796 13.505 29.087 1.00 82.56 263 ALA A C 1
ATOM 2081 O O . ALA A 1 263 ? -13.320 14.293 29.872 1.00 82.56 263 ALA A O 1
ATOM 2082 N N . GLU A 1 264 ? -12.008 13.890 28.088 1.00 76.12 264 GLU A N 1
ATOM 2083 C CA . GLU A 1 264 ? -11.668 15.277 27.733 1.00 76.12 264 GLU A CA 1
ATOM 2084 C C . GLU A 1 264 ? -11.924 15.535 26.244 1.00 76.12 264 GLU A C 1
ATOM 2086 O O . GLU A 1 264 ? -11.766 14.591 25.427 1.00 76.12 264 GLU A O 1
#

Secondary structure (DSSP, 8-state):
--EEETTEEE--SS---HHHHHHHHHHHHHHHHHHTTSS-EEEEETTEEEEEEEETTEEEEE-HHHHHHHHTT---SS-TTS--EEETTEE-----S--SSPPPHHHHHHHHHHHTSSSS--GGGS-GGGGGGS-HHHHHTSPPPPPPPPPP-TTPPPTT------HHHHHHHHHHSTT-EEEEEEE-TTS-EEEEEEE-SEEE-TTSPEEEHHHHHHTSSS-GGGGTEEEEEETTTTEEEEEEGGGEEEEEETTEEEE-TT--

Radius of gyration: 25.26 Å; chains: 1; bounding box: 60×33×63 Å

Foldseek 3Di:
DWDQAPFAIDDDPDDDDPVLVVVLRVLRVLLVVLLVQFPWDWDDDPRGIWTWDAAPNKIKIFGLNLLSCLSRVHDHPDDSFAGRMDINNDDQRDGDPDPPPGDRSSNVSSVVCVQRGDNDHQLQPDDPSPNVSPDPVSVVPHDDDDDPDPDDDAPDADPLPDDADDLVVVVVLPVVFAQWWKWWWFADPVRDIDIFTWHAAWDADPVRDIDGQVVVQVPDPDHQVSRCWGWTQGPVVRDIDIDNSSTTQWMATPNDIDHHPRPD